Protein 3ORY (pdb70)

B-factor: mean 38.02, std 13.25, range [18.64, 93.4]

CATH classification: 3.40.50.1010 (+1 more: 1.10.150.20)

Foldseek 3Di:
DADQAFAQVVVFDPQQKDFDPALLVCAPFEEEEELVQLLQVQQQPAADPLQHADAFPVRHGCSSVVLLQPLVLVNLLSLYQYEYEYFLDWQVLQQQSVLRLVVLLVVLVVQLVVCVVVVPPVSNSVSVRHRDRRGNVNSVLSVLLCVLFQHHYHYWNHRRLLQSLVCQVVVNGVEYEGQHDLNLLLPRQKYKYCSSPADWDDDDDDPDTDGDTIMMGGNVSSCVVLVHDSLLVNLLSQQPAGSQQNNHFPPDDNVNSSVQCVVQVGDPRRPPVVGHGPDDGPSVVSSVCSHPPRGDPPDDGDGDQRNLVSNCCSPCVVTNHDPVVSVVSVVSSNVSCVVSVD

Organism: Desulfurococcus amylolyticus (NCBI:txid94694)

Solvent-accessible surface area: 16892 Å² total; per-residue (Å²): 75,38,31,12,1,3,48,0,122,92,12,11,31,52,115,3,72,65,84,11,102,78,26,142,100,4,101,44,81,51,0,0,0,8,0,8,3,2,1,13,0,2,3,29,65,47,40,69,150,84,11,53,4,48,90,10,132,113,52,98,44,4,0,3,0,9,1,0,0,72,42,0,8,65,0,0,71,11,4,0,56,0,0,0,0,0,12,29,116,44,1,81,123,22,38,16,14,79,36,56,39,127,38,60,88,105,89,22,61,110,64,92,115,81,4,88,156,87,66,53,134,97,55,10,95,144,55,58,69,102,28,5,130,4,49,55,101,22,1,132,35,0,34,48,0,0,89,7,0,4,3,17,75,8,84,0,57,22,16,2,14,1,0,0,0,44,0,10,98,112,65,58,10,62,0,1,1,6,11,6,1,24,0,0,1,6,10,0,54,49,0,0,14,16,2,9,29,16,32,136,150,161,75,120,150,184,120,63,102,64,91,34,73,2,27,16,0,44,11,107,99,0,17,115,82,15,56,12,82,49,73,25,0,1,10,0,0,0,0,22,0,4,39,107,6,40,88,2,18,98,84,20,31,37,140,98,0,27,119,13,0,107,74,81,64,8,8,89,165,1,54,141,106,71,34,120,39,94,130,158,19,95,13,76,50,12,36,125,55,10,58,153,17,110,32,31,102,133,42,204,30,72,53,115,120,11,68,61,76,12,0,57,118,22,0,24,82,97,14,65,27,36,84,108,167,0,42,50,13,13,112,155,0,38,112,12,12,144,139,46,18,239

Sequence (342 aa):
GVDMGVDLKDIIPGEAKTVIEDLRILHGKIIVIDGYNALYQFLAAIRQPDGTPLMDNNGRITSHLSGLFYRTINIVEAGIKPVYVFDGKPPELKAREIERRKAVKEEAAKKYEEAVQSGDLELARRYAMMSAKLTEEMVRDAKSLLDAMGIPWVQAPAEGEAQAAYIVKKGDAYASASQDYDSLLFGSPKLVRNLTISGRRKLPRKNEYVEVKPELIELDKLLVQLGITLENLIDIGILLGTDYNPDGFEGIGPKKALQLVKAYGGIEKIPKPILKSPIEVDVIAIKKYFLQPQVTDNYRIEWHTPDPDAVKRILVDEHDFSIDRVSTALERYVKAFKENIR

InterPro domains:
  IPR006084 XPG/Rad2 endonuclease [PR00853] (35-49)
  IPR006084 XPG/Rad2 endonuclease [PR00853] (89-108)
  IPR006084 XPG/Rad2 endonuclease [PR00853] (153-170)
  IPR006084 XPG/Rad2 endonuclease [PR00853] (174-194)
  IPR006084 XPG/Rad2 endonuclease [PR00853] (240-255)
  IPR006084 XPG/Rad2 endonuclease [PTHR11081] (28-322)
  IPR006085 XPG, N-terminal [PF00752] (16-114)
  IPR006085 XPG, N-terminal [SM00485] (11-115)
  IPR006086 XPG-I domain [PF00867] (157-250)
  IPR006086 XPG-I domain [SM00484] (154-235)
  IPR008918 Helix-hairpin-helix motif, class 2 [SM00279] (237-271)
  IPR019973 Flap endonuclease, archaea [TIGR03674] (11-359)
  IPR019974 XPG conserved site [PS00841] (87-101)
  IPR023426 Flap endonuclease 1 [MF_00614] (1-361)
  IPR029060 PIN-like domain superfamily [SSF88723] (22-250)
  IPR036279 5'-3' exonuclease, C-terminal domain superfamily [SSF47807] (235-359)

Radius of gyration: 20.38 Å; Cα contacts (8 Å, |Δi|>4): 619; chains: 1; bounding box: 46×57×49 Å

Secondary structure (DSSP, 8-state):
----S---GGG--GGGEEE-SSGGGGTT-EEEEEHHHHHHHHHHH-B-TTSPBPB-TTS-B-HHHHHHHHHHHHHHHTT-EEEEEE-SS-GGG-HHHHHHHHHHHHHHHHHHHHHHHHT-HHHHHHHT---PPP-HHHHHHHHHHHHHHT--EEE-SS-HHHHHHHHHHTTS-SEEE-SSSHHHHTT-SEEEESTTT-EEEE-SSTT-EEEE--EEEEHHHHHHHHT--HHHHHHHHHHH-BTTBTT-STT--HHHHHHHHHHHTSSTTS-GGG---SS---HHHHHHHHHS----S----------HHHHHIIIIIIT---HHHHHHHHHHHHHHHHHHT-

Structure (mmCIF, N/CA/C/O backbone):
data_3ORY
#
_entry.id   3ORY
#
_cell.length_a   103.760
_cell.length_b   103.760
_cell.length_c   84.580
_cell.angle_alpha   90.00
_cell.angle_beta   90.00
_cell.angle_gamma   120.00
#
_symmetry.space_group_name_H-M   'P 3 2 1'
#
loop_
_entity.id
_entity.type
_entity.pdbx_description
1 polymer 'flap endonuclease 1'
2 non-polymer 'PHOSPHATE ION'
3 water water
#
loop_
_atom_site.group_PDB
_atom_site.id
_atom_site.type_symbol
_atom_site.label_atom_id
_atom_site.label_alt_id
_atom_site.label_comp_id
_atom_site.label_asym_id
_atom_site.label_entity_id
_atom_site.label_seq_id
_atom_site.pdbx_PDB_ins_code
_atom_site.Cartn_x
_atom_site.Cartn_y
_atom_site.Cartn_z
_atom_site.occupancy
_atom_site.B_iso_or_equiv
_atom_site.auth_seq_id
_atom_site.auth_comp_id
_atom_site.auth_asym_id
_atom_site.auth_atom_id
_atom_site.pdbx_PDB_model_num
ATOM 1 N N . GLY A 1 8 ? 26.552 45.035 26.497 1.00 39.93 -3 GLY A N 1
ATOM 2 C CA . GLY A 1 8 ? 27.312 44.383 25.388 1.00 38.80 -3 GLY A CA 1
ATOM 3 C C . GLY A 1 8 ? 27.654 45.413 24.325 1.00 38.43 -3 GLY A C 1
ATOM 4 O O . GLY A 1 8 ? 27.635 46.618 24.607 1.00 39.18 -3 GLY A O 1
ATOM 5 N N . VAL A 1 9 ? 27.951 44.955 23.109 1.00 36.94 -2 VAL A N 1
ATOM 6 C CA . VAL A 1 9 ? 28.395 45.848 22.025 1.00 36.10 -2 VAL A CA 1
ATOM 7 C C . VAL A 1 9 ? 27.329 46.049 20.935 1.00 35.28 -2 VAL A C 1
ATOM 8 O O . VAL A 1 9 ? 26.621 45.113 20.572 1.00 34.56 -2 VAL A O 1
ATOM 12 N N . ASP A 1 10 ? 27.211 47.277 20.439 1.00 35.06 -1 ASP A N 1
ATOM 13 C CA . ASP A 1 10 ? 26.236 47.592 19.396 1.00 34.80 -1 ASP A CA 1
ATOM 14 C C . ASP A 1 10 ? 26.852 47.336 18.034 1.00 34.01 -1 ASP A C 1
ATOM 15 O O . ASP A 1 10 ? 27.788 48.040 17.623 1.00 34.26 -1 ASP A O 1
ATOM 20 N N . MET A 1 11 ? 26.326 46.331 17.339 1.00 33.07 1 MET A N 1
ATOM 21 C CA . MET A 1 11 ? 26.844 45.940 16.020 1.00 32.23 1 MET A CA 1
ATOM 22 C C . MET A 1 11 ? 25.827 46.204 14.903 1.00 31.70 1 MET A C 1
ATOM 23 O O . MET A 1 11 ? 25.987 45.708 13.781 1.00 31.20 1 MET A O 1
ATOM 28 N N . GLY A 1 12 ? 24.795 46.991 15.197 1.00 30.77 2 GLY A N 1
ATOM 29 C CA . GLY A 1 12 ? 23.723 47.177 14.235 1.00 30.24 2 GLY A CA 1
ATOM 30 C C . GLY A 1 12 ? 22.990 48.480 14.420 1.00 30.56 2 GLY A C 1
ATOM 31 O O . GLY A 1 12 ? 23.586 49.551 14.369 1.00 30.20 2 GLY A O 1
ATOM 32 N N . VAL A 1 13 ? 21.679 48.376 14.617 1.00 30.30 3 VAL A N 1
ATOM 33 C CA . VAL A 1 13 ? 20.853 49.533 14.888 1.00 30.75 3 VAL A CA 1
ATOM 34 C C . VAL A 1 13 ? 20.508 49.506 16.374 1.00 31.08 3 VAL A C 1
ATOM 35 O O . VAL A 1 13 ? 19.812 48.605 16.837 1.00 30.61 3 VAL A O 1
ATOM 39 N N . ASP A 1 14 ? 21.016 50.483 17.120 1.00 31.59 4 ASP A N 1
ATOM 40 C CA . ASP A 1 14 ? 20.801 50.534 18.563 1.00 32.58 4 ASP A CA 1
ATOM 41 C C . ASP A 1 14 ? 19.730 51.592 18.897 1.00 32.34 4 ASP A C 1
ATOM 42 O O . ASP A 1 14 ? 19.938 52.785 18.684 1.00 32.16 4 ASP A O 1
ATOM 47 N N . LEU A 1 15 ? 18.589 51.129 19.406 1.00 32.26 5 LEU A N 1
ATOM 48 C CA . LEU A 1 15 ? 17.456 52.003 19.745 1.00 32.55 5 LEU A CA 1
ATOM 49 C C . LEU A 1 15 ? 17.231 52.079 21.252 1.00 33.70 5 LEU A C 1
ATOM 50 O O . LEU A 1 15 ? 16.212 52.602 21.710 1.00 33.43 5 LEU A O 1
ATOM 55 N N . LYS A 1 16 ? 18.187 51.556 22.019 1.00 34.64 6 LYS A N 1
ATOM 56 C CA . LYS A 1 16 ? 18.047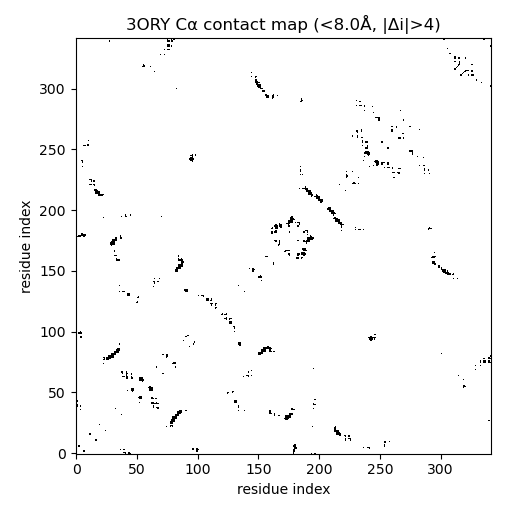 51.433 23.471 1.00 36.41 6 LYS A CA 1
ATOM 57 C C . LYS A 1 16 ? 17.400 52.629 24.162 1.00 37.07 6 LYS A C 1
ATOM 58 O O . LYS A 1 16 ? 16.474 52.459 24.956 1.00 37.49 6 LYS A O 1
ATOM 64 N N . ASP A 1 17 ? 17.874 53.838 23.889 1.00 37.54 7 ASP A N 1
ATOM 65 C CA . ASP A 1 17 ? 17.344 54.957 24.660 1.00 39.02 7 ASP A CA 1
ATOM 66 C C . ASP A 1 17 ? 16.080 55.623 24.105 1.00 38.38 7 ASP A C 1
ATOM 67 O O . ASP A 1 17 ? 15.633 56.630 24.655 1.00 38.38 7 ASP A O 1
ATOM 72 N N . ILE A 1 18 ? 15.498 55.064 23.038 1.00 36.76 8 ILE A N 1
ATOM 73 C CA . ILE A 1 18 ? 14.153 55.488 22.643 1.00 36.43 8 ILE A CA 1
ATOM 74 C C . ILE A 1 18 ? 13.064 54.467 22.972 1.00 36.28 8 ILE A C 1
ATOM 75 O O . ILE A 1 18 ? 11.884 54.759 22.792 1.00 36.14 8 ILE A O 1
ATOM 80 N N . ILE A 1 19 ? 13.441 53.289 23.466 1.00 35.64 9 ILE A N 1
ATOM 81 C CA . ILE A 1 19 ? 12.432 52.298 23.857 1.00 35.76 9 ILE A CA 1
ATOM 82 C C . ILE A 1 19 ? 11.699 52.735 25.141 1.00 36.95 9 ILE A C 1
ATOM 83 O O . ILE A 1 19 ? 12.320 52.835 26.191 1.00 37.15 9 ILE A O 1
ATOM 88 N N . PRO A 1 20 ? 10.376 52.979 25.057 1.00 37.84 10 PRO A N 1
ATOM 89 C CA . PRO A 1 20 ? 9.656 53.358 26.278 1.00 39.13 10 PRO A CA 1
ATOM 90 C C . PRO A 1 20 ? 9.453 52.166 27.217 1.00 40.14 10 PRO A C 1
ATOM 91 O O . PRO A 1 20 ? 9.428 51.011 26.767 1.00 39.09 10 PRO A O 1
ATOM 95 N N . GLY A 1 21 ? 9.322 52.465 28.513 1.00 41.33 11 GLY A N 1
ATOM 96 C CA . GLY A 1 21 ? 9.107 51.461 29.554 1.00 42.41 11 GLY A CA 1
ATOM 97 C C . GLY A 1 21 ? 7.961 50.505 29.288 1.00 42.87 11 GLY A C 1
ATOM 98 O O . GLY A 1 21 ? 8.078 49.305 29.546 1.00 42.79 11 GLY A O 1
ATOM 99 N N . GLU A 1 22 ? 6.858 51.030 28.761 1.00 43.44 12 GLU A N 1
ATOM 100 C CA . GLU A 1 22 ? 5.668 50.218 28.485 1.00 44.58 12 GLU A CA 1
ATOM 101 C C . GLU A 1 22 ? 5.881 49.173 27.382 1.00 43.72 12 GLU A C 1
ATOM 102 O O . GLU A 1 22 ? 5.093 48.233 27.254 1.00 43.86 12 GLU A O 1
ATOM 108 N N . ALA A 1 23 ? 6.941 49.346 26.595 1.00 43.16 13 ALA A N 1
ATOM 109 C CA . ALA A 1 23 ? 7.220 48.469 25.450 1.00 42.73 13 ALA A CA 1
ATOM 110 C C . ALA A 1 23 ? 8.178 47.310 25.768 1.00 42.72 13 ALA A C 1
ATOM 111 O O . ALA A 1 23 ? 8.300 46.361 24.983 1.00 42.12 13 ALA A O 1
ATOM 113 N N . LYS A 1 24 ? 8.856 47.389 26.913 1.00 43.29 14 LYS A N 1
ATOM 114 C CA . LYS A 1 24 ? 9.773 46.331 27.331 1.00 43.79 14 LYS A CA 1
ATOM 115 C C . LYS A 1 24 ? 9.318 45.652 28.619 1.00 44.83 14 LYS A C 1
ATOM 116 O O . LYS A 1 24 ? 8.772 46.298 29.514 1.00 45.26 14 LYS A O 1
ATOM 122 N N . THR A 1 25 ? 9.518 44.340 28.683 1.00 44.88 15 THR A N 1
ATOM 123 C CA . THR A 1 25 ? 9.227 43.567 29.883 1.00 46.03 15 THR A CA 1
ATOM 124 C C . THR A 1 25 ? 10.520 42.935 30.363 1.00 46.55 15 THR A C 1
ATOM 125 O O . THR A 1 25 ? 11.152 42.177 29.621 1.00 45.73 15 THR A O 1
ATOM 129 N N . VAL A 1 26 ? 10.918 43.258 31.589 1.00 47.83 16 VAL A N 1
ATOM 130 C CA . VAL A 1 26 ? 12.080 42.627 32.211 1.00 49.22 16 VAL A CA 1
ATOM 131 C C . VAL A 1 26 ? 11.758 41.150 32.496 1.00 50.25 16 VAL A C 1
ATOM 132 O O . VAL A 1 26 ? 10.714 40.832 33.070 1.00 50.89 16 VAL A O 1
ATOM 136 N N . ILE A 1 27 ? 12.634 40.258 32.043 1.00 50.65 17 ILE A N 1
ATOM 137 C CA . ILE A 1 27 ? 12.504 38.833 32.316 1.00 52.22 17 ILE A CA 1
ATOM 138 C C . ILE A 1 27 ? 13.415 38.563 33.499 1.00 53.70 17 ILE A C 1
ATOM 139 O O . ILE A 1 27 ? 14.628 38.778 33.404 1.00 53.45 17 ILE A O 1
ATOM 144 N N . GLU A 1 28 ? 12.836 38.114 34.615 1.00 55.84 18 GLU A N 1
ATOM 145 C CA . GLU A 1 28 ? 13.590 37.976 35.870 1.00 57.86 18 GLU A CA 1
ATOM 146 C C . GLU A 1 28 ? 14.791 37.039 35.774 1.00 58.37 18 GLU A C 1
ATOM 147 O O . GLU A 1 28 ? 15.871 37.360 36.281 1.00 58.97 18 GLU A O 1
ATOM 153 N N . ASP A 1 29 ? 14.600 35.896 35.116 1.00 58.72 19 ASP A N 1
ATOM 154 C CA . ASP A 1 29 ? 15.713 35.023 34.708 1.00 58.68 19 ASP A CA 1
ATOM 155 C C . ASP A 1 29 ? 15.336 34.185 33.486 1.00 57.59 19 ASP A C 1
ATOM 156 O O . ASP A 1 29 ? 14.170 34.134 33.087 1.00 58.01 19 ASP A O 1
ATOM 161 N N . LEU A 1 30 ? 16.330 33.522 32.909 1.00 56.51 20 LEU A N 1
ATOM 162 C CA . LEU A 1 30 ? 16.144 32.671 31.737 1.00 55.09 20 LEU A CA 1
ATOM 163 C C . LEU A 1 30 ? 14.977 31.675 31.845 1.00 54.81 20 LEU A C 1
ATOM 164 O O . LEU A 1 30 ? 14.281 31.437 30.859 1.00 54.14 20 LEU A O 1
ATOM 169 N N . ARG A 1 31 ? 14.755 31.120 33.040 1.00 54.82 21 ARG A N 1
ATOM 170 C CA . ARG A 1 31 ? 13.780 30.038 33.238 1.00 54.52 21 ARG A CA 1
ATOM 171 C C . ARG A 1 31 ? 12.332 30.434 32.914 1.00 53.52 21 ARG A C 1
ATOM 172 O O . ARG A 1 31 ? 11.530 29.583 32.520 1.00 53.27 21 ARG A O 1
ATOM 180 N N . ILE A 1 32 ? 11.997 31.714 33.057 1.00 52.27 22 ILE A N 1
ATOM 181 C CA . ILE A 1 32 ? 10.661 32.191 32.676 1.00 51.51 22 ILE A CA 1
ATOM 182 C C . ILE A 1 32 ? 10.305 31.816 31.215 1.00 49.73 22 ILE A C 1
ATOM 183 O O . ILE A 1 32 ? 9.144 31.556 30.896 1.00 49.63 22 ILE A O 1
ATOM 188 N N . LEU A 1 33 ? 11.320 31.741 30.354 1.00 47.74 23 LEU A N 1
ATOM 189 C CA . LEU A 1 33 ? 11.126 31.396 28.939 1.00 45.86 23 LEU A CA 1
ATOM 190 C C . LEU A 1 33 ? 11.182 29.889 28.652 1.00 45.38 23 LEU A C 1
ATOM 191 O O . LEU A 1 33 ? 11.259 29.479 27.490 1.00 44.21 23 LEU A O 1
ATOM 196 N N . HIS A 1 34 ? 11.131 29.069 29.703 1.00 45.40 24 HIS A N 1
ATOM 197 C CA . HIS A 1 34 ? 11.227 27.612 29.568 1.00 45.15 24 HIS A CA 1
ATOM 198 C C . HIS A 1 34 ? 10.247 27.102 28.523 1.00 44.24 24 HIS A C 1
ATOM 199 O O . HIS A 1 34 ? 9.094 27.542 28.475 1.00 44.25 24 HIS A O 1
ATOM 206 N N . GLY A 1 35 ? 10.717 26.190 27.677 1.00 42.86 25 GLY A N 1
ATOM 207 C CA . GLY A 1 35 ? 9.892 25.608 26.622 1.00 41.91 25 GLY A CA 1
ATOM 208 C C . GLY A 1 35 ? 9.783 26.422 25.340 1.00 40.34 25 GLY A C 1
ATOM 209 O O . GLY A 1 35 ? 9.287 25.915 24.338 1.00 40.19 25 GLY A O 1
ATOM 210 N N . LYS A 1 36 ? 10.236 27.678 25.358 1.00 39.05 26 LYS A N 1
ATOM 211 C CA . LYS A 1 36 ? 10.148 28.539 24.163 1.00 37.68 26 LYS A CA 1
ATOM 212 C C . LYS A 1 36 ? 11.302 28.307 23.191 1.00 36.06 26 LYS A C 1
ATOM 213 O O . LYS A 1 36 ? 12.429 28.017 23.595 1.00 35.51 26 LYS A O 1
ATOM 219 N N . ILE A 1 37 ? 10.999 28.427 21.904 1.00 34.77 27 ILE A N 1
ATOM 220 C CA . ILE A 1 37 ? 12.019 28.404 20.865 1.00 33.01 27 ILE A CA 1
ATOM 221 C C . ILE A 1 37 ? 12.487 29.832 20.642 1.00 32.04 27 ILE A C 1
ATOM 222 O O . ILE A 1 37 ? 11.679 30.720 20.368 1.00 32.12 27 ILE A O 1
ATOM 227 N N . ILE A 1 38 ? 13.790 30.059 20.780 1.00 31.20 28 ILE A N 1
ATOM 228 C CA . ILE A 1 38 ? 14.356 31.393 20.594 1.00 30.09 28 ILE A CA 1
ATOM 229 C C . ILE A 1 38 ? 15.336 31.346 19.435 1.00 29.32 28 ILE A C 1
ATOM 230 O O . ILE A 1 38 ? 16.251 30.509 19.422 1.00 29.52 28 ILE A O 1
ATOM 235 N N . VAL A 1 39 ? 15.131 32.215 18.447 1.00 27.72 29 VAL A N 1
ATOM 236 C CA . VAL A 1 39 ? 16.045 32.263 17.312 1.00 26.41 29 VAL A CA 1
ATOM 237 C C . VAL A 1 39 ? 17.108 33.345 17.519 1.00 25.80 29 VAL A C 1
ATOM 238 O O . VAL A 1 39 ? 16.811 34.538 17.558 1.00 25.61 29 VAL A O 1
ATOM 242 N N . ILE A 1 40 ? 18.353 32.907 17.655 1.00 25.33 30 ILE A N 1
ATOM 243 C CA . ILE A 1 40 ? 19.444 33.790 18.056 1.00 24.97 30 ILE A CA 1
ATOM 244 C C . ILE A 1 40 ? 20.285 34.191 16.858 1.00 24.52 30 ILE A C 1
ATOM 245 O O . ILE A 1 40 ? 20.848 33.334 16.163 1.00 24.22 30 ILE A O 1
ATOM 250 N N . ASP A 1 41 ? 20.374 35.495 16.607 1.00 24.00 31 ASP A N 1
ATOM 251 C CA . ASP A 1 41 ? 21.200 35.950 15.510 1.00 23.41 31 ASP A CA 1
ATOM 252 C C . ASP A 1 41 ? 22.639 35.549 15.788 1.00 23.34 31 ASP A C 1
ATOM 253 O O . ASP A 1 41 ? 23.187 35.847 16.856 1.00 23.59 31 ASP A O 1
ATOM 258 N N . GLY A 1 42 ? 23.215 34.833 14.828 1.00 23.13 32 GLY A N 1
ATOM 259 C CA . GLY A 1 42 ? 24.529 34.216 14.970 1.00 23.29 32 GLY A CA 1
ATOM 260 C C . GLY A 1 42 ? 25.668 35.218 15.103 1.00 23.06 32 GLY A C 1
ATOM 261 O O . GLY A 1 42 ? 26.409 35.176 16.072 1.00 23.55 32 GLY A O 1
ATOM 262 N N . TYR A 1 43 ? 25.798 36.129 14.142 1.00 22.50 33 TYR A N 1
ATOM 263 C CA . TYR A 1 43 ? 26.908 37.099 14.157 1.00 22.36 33 TYR A CA 1
ATOM 264 C C . TYR A 1 43 ? 26.848 37.974 15.399 1.00 21.96 33 TYR A C 1
ATOM 265 O O . TYR A 1 43 ? 27.877 38.227 16.022 1.00 21.87 33 TYR A O 1
ATOM 274 N N . ASN A 1 44 ? 25.651 38.433 15.769 1.00 22.44 34 ASN A N 1
ATOM 275 C CA . ASN A 1 44 ? 25.540 39.313 16.927 1.00 23.17 34 ASN A CA 1
ATOM 276 C C . ASN A 1 44 ? 25.987 38.601 18.198 1.00 23.27 34 ASN A C 1
ATOM 277 O O . ASN A 1 44 ? 26.715 39.178 19.007 1.00 23.58 34 ASN A O 1
ATOM 282 N N . ALA A 1 45 ? 25.550 37.354 18.370 1.00 23.12 35 ALA A N 1
ATOM 283 C CA . ALA A 1 45 ? 25.974 36.559 19.522 1.00 23.83 35 ALA A CA 1
ATOM 284 C C . ALA A 1 45 ? 27.484 36.379 19.547 1.00 24.00 35 ALA A C 1
ATOM 285 O O . ALA A 1 45 ? 28.101 36.534 20.590 1.00 24.49 35 ALA A O 1
ATOM 287 N N . LEU A 1 46 ? 28.083 36.058 18.403 1.00 23.74 36 LEU A N 1
ATOM 288 C CA . LEU A 1 46 ? 29.530 35.836 18.366 1.00 23.97 36 LEU A CA 1
ATOM 289 C C . LEU A 1 46 ? 30.291 37.110 18.712 1.00 24.43 36 LEU A C 1
ATOM 290 O O . LEU A 1 46 ? 31.306 37.055 19.396 1.00 25.32 36 LEU A O 1
ATOM 295 N N . TYR A 1 47 ? 29.790 38.254 18.247 1.00 24.42 37 TYR A N 1
ATOM 296 C CA . TYR A 1 47 ? 30.349 39.548 18.622 1.00 24.86 37 TYR A CA 1
ATOM 297 C C . TYR A 1 47 ? 30.232 39.829 20.122 1.00 25.66 37 TYR A C 1
ATOM 298 O O . TYR A 1 47 ? 31.172 40.368 20.732 1.00 25.54 37 TYR A O 1
ATOM 307 N N . GLN A 1 48 ? 29.091 39.466 20.715 1.00 25.08 38 GLN A N 1
ATOM 308 C CA . GLN A 1 48 ? 28.919 39.626 22.169 1.00 26.45 38 GLN A CA 1
ATOM 309 C C . GLN A 1 48 ? 29.950 38.810 22.949 1.00 26.68 38 GLN A C 1
ATOM 310 O O . GLN A 1 48 ? 30.570 39.326 23.889 1.00 26.87 38 GLN A O 1
ATOM 316 N N . PHE A 1 49 ? 30.140 37.556 22.536 1.00 26.61 39 PHE A N 1
ATOM 317 C CA . PHE A 1 49 ? 31.116 36.667 23.178 1.00 27.62 39 PHE A CA 1
ATOM 318 C C . PHE A 1 49 ? 32.550 37.178 23.007 1.00 28.15 39 PHE A C 1
ATOM 319 O O . PHE A 1 49 ? 33.368 37.115 23.941 1.00 28.73 39 PHE A O 1
ATOM 327 N N . LEU A 1 50 ? 32.849 37.691 21.817 1.00 27.91 40 LEU A N 1
ATOM 328 C CA . LEU A 1 50 ? 34.162 38.267 21.546 1.00 28.97 40 LEU A CA 1
ATOM 329 C C . LEU A 1 50 ? 34.486 39.423 22.489 1.00 30.13 40 LEU A C 1
ATOM 330 O O . LEU A 1 50 ? 35.623 39.551 22.948 1.00 31.08 40 LEU A O 1
ATOM 335 N N . ALA A 1 51 ? 33.480 40.238 22.798 1.00 30.35 41 ALA A N 1
ATOM 336 C CA . ALA A 1 51 ? 33.658 41.394 23.667 1.00 31.75 41 ALA A CA 1
ATOM 337 C C . ALA A 1 51 ? 33.580 41.051 25.162 1.00 33.25 41 ALA A C 1
ATOM 338 O O . ALA A 1 51 ? 34.283 41.653 25.979 1.00 33.88 41 ALA A O 1
ATOM 340 N N . ALA A 1 52 ? 32.723 40.098 25.523 1.00 33.71 42 ALA A N 1
ATOM 341 C CA . ALA A 1 52 ? 32.414 39.855 26.945 1.00 34.56 42 ALA A CA 1
ATOM 342 C C . ALA A 1 52 ? 33.297 38.792 27.606 1.00 35.46 42 ALA A C 1
ATOM 343 O O . ALA A 1 52 ? 33.504 38.818 28.824 1.00 35.90 42 ALA A O 1
ATOM 345 N N . ILE A 1 53 ? 33.806 37.857 26.813 1.00 35.13 43 ILE A N 1
ATOM 346 C CA . ILE A 1 53 ? 34.595 36.765 27.361 1.00 36.36 43 ILE A CA 1
ATOM 347 C C . ILE A 1 53 ? 36.089 37.040 27.189 1.00 37.25 43 ILE A C 1
ATOM 348 O O . ILE A 1 53 ? 36.620 37.008 26.081 1.00 36.42 43 ILE A O 1
ATOM 353 N N . ARG A 1 54 ? 36.739 37.341 28.312 1.00 38.46 44 ARG A N 1
ATOM 354 C CA . ARG A 1 54 ? 38.112 37.838 28.337 1.00 40.32 44 ARG A CA 1
ATOM 355 C C . ARG A 1 54 ? 38.899 37.238 29.499 1.00 41.82 44 ARG A C 1
ATOM 356 O O . ARG A 1 54 ? 38.320 36.805 30.493 1.00 41.86 44 ARG A O 1
ATOM 364 N N . GLN A 1 55 ? 40.220 37.215 29.356 1.00 43.27 45 GLN A N 1
ATOM 365 C CA . GLN A 1 55 ? 41.131 36.888 30.450 1.00 45.72 45 GLN A CA 1
ATOM 366 C C . GLN A 1 55 ? 40.982 37.986 31.519 1.00 47.33 45 GLN A C 1
ATOM 367 O O . GLN A 1 55 ? 40.398 39.041 31.234 1.00 47.33 45 GLN A O 1
ATOM 373 N N . PRO A 1 56 ? 41.467 37.743 32.758 1.00 49.13 46 PRO A N 1
ATOM 374 C CA . PRO A 1 56 ? 41.265 38.758 33.801 1.00 50.56 46 PRO A CA 1
ATOM 375 C C . PRO A 1 56 ? 41.724 40.180 33.425 1.00 51.33 46 PRO A C 1
ATOM 376 O O . PRO A 1 56 ? 41.056 41.155 33.792 1.00 51.58 46 PRO A O 1
ATOM 380 N N . ASP A 1 57 ? 42.821 40.293 32.675 1.00 51.87 47 ASP A N 1
ATOM 381 C CA . ASP A 1 57 ? 43.363 41.609 32.280 1.00 52.69 47 ASP A CA 1
ATOM 382 C C . ASP A 1 57 ? 42.653 42.297 31.091 1.00 51.71 47 ASP A C 1
ATOM 383 O O . ASP A 1 57 ? 42.922 43.472 30.802 1.00 52.22 47 ASP A O 1
ATOM 388 N N . GLY A 1 58 ? 41.755 41.573 30.417 1.00 50.27 48 GLY A N 1
ATOM 389 C CA . GLY A 1 58 ? 40.962 42.140 29.317 1.00 48.59 48 GLY A CA 1
ATOM 390 C C . GLY A 1 58 ? 41.353 41.628 27.938 1.00 47.41 48 GLY A C 1
ATOM 391 O O . GLY A 1 58 ? 40.709 41.954 26.936 1.00 46.63 48 GLY A O 1
ATOM 392 N N . THR A 1 59 ? 42.412 40.829 27.891 1.00 46.97 49 THR A N 1
ATOM 393 C CA . THR A 1 59 ? 42.854 40.166 26.669 1.00 46.28 49 THR A CA 1
ATOM 394 C C . THR A 1 59 ? 41.864 39.049 26.303 1.00 44.70 49 THR A C 1
ATOM 395 O O . THR A 1 59 ? 41.314 38.406 27.199 1.00 44.31 49 THR A O 1
ATOM 399 N N . PRO A 1 60 ? 41.619 38.830 24.992 1.00 43.48 50 PRO A N 1
ATOM 400 C CA . PRO A 1 60 ? 40.759 37.718 24.564 1.00 42.35 50 PRO A CA 1
ATOM 401 C C . PRO A 1 60 ? 41.322 36.353 24.943 1.00 42.06 50 PRO A C 1
ATOM 402 O O . PRO A 1 60 ? 42.533 36.210 25.124 1.00 42.04 50 PRO A O 1
ATOM 406 N N . LEU A 1 61 ? 40.440 35.365 25.064 1.00 41.40 51 LEU A N 1
ATOM 407 C CA . LEU A 1 61 ? 40.858 33.986 25.239 1.00 41.26 51 LEU A CA 1
ATOM 408 C C . LEU A 1 61 ? 41.556 33.534 23.962 1.00 41.25 51 LEU A C 1
ATOM 409 O O . LEU A 1 61 ? 41.146 33.900 22.852 1.00 40.33 51 LEU A O 1
ATOM 414 N N . MET A 1 62 ? 42.624 32.760 24.122 1.00 41.44 52 MET A N 1
ATOM 415 C CA . MET A 1 62 ? 43.419 32.307 22.995 1.00 41.97 52 MET A CA 1
ATOM 416 C C . MET A 1 62 ? 43.875 30.866 23.190 1.00 42.13 52 MET A C 1
ATOM 417 O O . MET A 1 62 ? 44.062 30.426 24.321 1.00 42.15 52 MET A O 1
ATOM 422 N N . ASP A 1 63 ? 44.017 30.132 22.090 1.00 41.84 53 ASP A N 1
ATOM 423 C CA . ASP A 1 63 ? 44.550 28.780 22.147 1.00 43.10 53 ASP A CA 1
ATOM 424 C C . ASP A 1 63 ? 46.082 28.809 22.050 1.00 44.45 53 ASP A C 1
ATOM 425 O O . ASP A 1 63 ? 46.680 29.889 22.011 1.00 44.95 53 ASP A O 1
ATOM 430 N N . ASN A 1 64 ? 46.707 27.633 22.014 1.00 45.67 54 ASN A N 1
ATOM 431 C CA . ASN A 1 64 ? 48.169 27.526 21.968 1.00 47.07 54 ASN A CA 1
ATOM 432 C C . ASN A 1 64 ? 48.785 27.884 20.616 1.00 47.30 54 ASN A C 1
ATOM 433 O O . ASN A 1 64 ? 50.009 27.989 20.495 1.00 48.08 54 ASN A O 1
ATOM 438 N N . ASN A 1 65 ? 47.937 28.041 19.603 1.00 46.93 55 ASN A N 1
ATOM 439 C CA . ASN A 1 65 ? 48.362 28.495 18.284 1.00 47.01 55 ASN A CA 1
ATOM 440 C C . ASN A 1 65 ? 48.173 30.007 18.137 1.00 46.29 55 ASN A C 1
ATOM 441 O O . ASN A 1 65 ? 48.250 30.545 17.035 1.00 46.43 55 ASN A O 1
ATOM 446 N N . GLY A 1 66 ? 47.921 30.680 19.260 1.00 45.88 56 GLY A N 1
ATOM 447 C CA . GLY A 1 66 ? 47.674 32.121 19.290 1.00 44.47 56 GLY A CA 1
ATOM 448 C C . GLY A 1 66 ? 46.324 32.603 18.763 1.00 42.86 56 GLY A C 1
ATOM 449 O O . GLY A 1 66 ? 46.109 33.807 18.647 1.00 43.01 56 GLY A O 1
ATOM 450 N N . ARG A 1 67 ? 45.413 31.686 18.448 1.00 40.88 57 ARG A N 1
ATOM 451 C CA . ARG A 1 67 ? 44.107 32.065 17.879 1.00 38.98 57 ARG A CA 1
ATOM 452 C C . ARG A 1 67 ? 43.063 32.425 18.950 1.00 37.23 57 ARG A C 1
ATOM 453 O O . ARG A 1 67 ? 42.980 31.770 19.997 1.00 36.71 57 ARG A O 1
ATOM 461 N N . ILE A 1 68 ? 42.270 33.460 18.672 1.00 34.97 58 ILE A N 1
ATOM 462 C CA . ILE A 1 68 ? 41.187 33.885 19.573 1.00 33.43 58 ILE A CA 1
ATOM 463 C C . ILE A 1 68 ? 40.140 32.773 19.713 1.00 31.91 58 ILE A C 1
ATOM 464 O O . ILE A 1 68 ? 39.752 32.158 18.729 1.00 30.38 58 ILE A O 1
ATOM 469 N N . THR A 1 69 ? 39.721 32.488 20.948 1.00 31.30 59 THR A N 1
ATOM 470 C CA . THR A 1 69 ? 38.734 31.428 21.182 1.00 30.70 59 THR A CA 1
ATOM 471 C C . THR A 1 69 ? 37.517 31.920 21.959 1.00 30.05 59 THR A C 1
ATOM 472 O O . THR A 1 69 ? 36.606 31.140 22.234 1.00 29.36 59 THR A O 1
ATOM 476 N N . SER A 1 70 ? 37.495 33.216 22.281 1.00 29.92 60 SER A N 1
ATOM 477 C CA . SER A 1 70 ? 36.410 33.833 23.064 1.00 29.77 60 SER A CA 1
ATOM 478 C C . SER A 1 70 ? 35.009 33.517 22.529 1.00 28.61 60 SER A C 1
ATOM 479 O O . SER A 1 70 ? 34.077 33.286 23.302 1.00 28.52 60 SER A O 1
ATOM 482 N N . HIS A 1 71 ? 34.878 33.497 21.207 1.00 27.72 61 HIS A N 1
ATOM 483 C CA . HIS A 1 71 ? 33.590 33.285 20.545 1.00 27.21 61 HIS A CA 1
ATOM 484 C C . HIS A 1 71 ? 33.087 31.859 20.751 1.00 27.49 61 HIS A C 1
ATOM 485 O O . HIS A 1 71 ? 31.887 31.639 20.929 1.00 27.06 61 HIS A O 1
ATOM 492 N N . LEU A 1 72 ? 34.013 30.903 20.742 1.00 27.23 62 LEU A N 1
ATOM 493 C CA . LEU A 1 72 ? 33.680 29.497 20.963 1.00 28.03 62 LEU A CA 1
ATOM 494 C C . LEU A 1 72 ? 33.363 29.211 22.422 1.00 28.62 62 LEU A C 1
ATOM 495 O O . LEU A 1 72 ? 32.493 28.398 22.712 1.00 29.16 62 LEU A O 1
ATOM 500 N N . SER A 1 73 ? 34.081 29.870 23.329 1.00 28.91 63 SER A N 1
ATOM 501 C CA . SER A 1 73 ? 33.842 29.724 24.756 1.00 29.57 63 SER A CA 1
ATOM 502 C C . SER A 1 73 ? 32.451 30.232 25.129 1.00 29.32 63 SER A C 1
ATOM 503 O O . SER A 1 73 ? 31.673 29.532 25.785 1.00 29.48 63 SER A O 1
ATOM 506 N N . GLY A 1 74 ? 32.142 31.449 24.696 1.00 28.70 64 GLY A N 1
ATOM 507 C CA . GLY A 1 74 ? 30.795 31.997 24.842 1.00 28.41 64 GLY A CA 1
ATOM 508 C C . GLY A 1 74 ? 29.722 31.120 24.238 1.00 27.98 64 GLY A C 1
ATOM 509 O O . GLY A 1 74 ? 28.723 30.800 24.898 1.00 28.44 64 GLY A O 1
ATOM 510 N N . LEU A 1 75 ? 29.923 30.709 22.989 1.00 26.87 65 LEU A N 1
ATOM 511 C CA . LEU A 1 75 ? 28.923 29.911 22.319 1.00 26.88 65 LEU A CA 1
ATOM 512 C C . LEU A 1 75 ? 28.659 28.594 23.067 1.00 27.55 65 LEU A C 1
ATOM 513 O O . LEU A 1 75 ? 27.516 28.179 23.211 1.00 27.64 65 LEU A O 1
ATOM 518 N N . PHE A 1 76 ? 29.722 27.949 23.526 1.00 27.61 66 PHE A N 1
ATOM 519 C CA . PHE A 1 76 ? 29.594 26.712 24.285 1.00 28.67 66 PHE A CA 1
ATOM 520 C C . PHE A 1 76 ? 28.854 26.918 25.609 1.00 29.02 66 PHE A C 1
ATOM 521 O O . PHE A 1 76 ? 27.772 26.367 25.818 1.00 28.81 66 PHE A O 1
ATOM 529 N N . TYR A 1 77 ? 29.427 27.730 26.484 1.00 29.56 67 TYR A N 1
ATOM 530 C CA . TYR A 1 77 ? 28.909 27.867 27.843 1.00 31.42 67 TYR A CA 1
ATOM 531 C C . TYR A 1 77 ? 27.554 28.564 27.922 1.00 31.46 67 TYR A C 1
ATOM 532 O O . TYR A 1 77 ? 26.706 28.164 28.715 1.00 31.96 67 TYR A O 1
ATOM 541 N N . ARG A 1 78 ? 27.350 29.592 27.096 1.00 30.71 68 ARG A N 1
ATOM 542 C CA . ARG A 1 78 ? 26.077 30.309 27.091 1.00 30.58 68 ARG A CA 1
ATOM 543 C C . ARG A 1 78 ? 24.951 29.448 26.529 1.00 30.02 68 ARG A C 1
ATOM 544 O O . ARG A 1 78 ? 23.837 29.468 27.057 1.00 29.70 68 ARG A O 1
ATOM 552 N N . THR A 1 79 ? 25.240 28.687 25.471 1.00 29.05 69 THR A N 1
ATOM 553 C CA . THR A 1 79 ? 24.224 27.808 24.881 1.00 28.78 69 THR A CA 1
ATOM 554 C C . THR A 1 79 ? 23.797 26.727 25.873 1.00 29.75 69 THR A C 1
ATOM 555 O O . THR A 1 79 ? 22.611 26.410 25.968 1.00 29.37 69 THR A O 1
ATOM 559 N N . ILE A 1 80 ? 24.771 26.174 26.594 1.00 30.36 70 ILE A N 1
ATOM 560 C CA . ILE A 1 80 ? 24.499 25.218 27.676 1.00 32.36 70 ILE A CA 1
ATOM 561 C C . ILE A 1 80 ? 23.550 25.828 28.703 1.00 33.52 70 ILE A C 1
ATOM 562 O O . ILE A 1 80 ? 22.548 25.210 29.058 1.00 34.09 70 ILE A O 1
ATOM 567 N N . ASN A 1 81 ? 23.855 27.048 29.152 1.00 34.81 71 ASN A N 1
ATOM 568 C CA . ASN A 1 81 ? 23.014 27.751 30.141 1.00 36.22 71 ASN A CA 1
ATOM 569 C C . ASN A 1 81 ? 21.594 27.961 29.662 1.00 35.53 71 ASN A C 1
ATOM 570 O O . ASN A 1 81 ? 20.642 27.811 30.428 1.00 35.51 71 ASN A O 1
ATOM 575 N N . ILE A 1 82 ? 21.472 28.321 28.388 1.00 34.17 72 ILE A N 1
ATOM 576 C CA . ILE A 1 82 ? 20.182 28.581 27.756 1.00 33.96 72 ILE A CA 1
ATOM 577 C C . ILE A 1 82 ? 19.344 27.299 27.747 1.00 34.35 72 ILE A C 1
ATOM 578 O O . ILE A 1 82 ? 18.185 27.303 28.151 1.00 34.75 72 ILE A O 1
ATOM 583 N N . VAL A 1 83 ? 19.959 26.203 27.319 1.00 34.43 73 VAL A N 1
ATOM 584 C CA . VAL A 1 83 ? 19.331 24.877 27.366 1.00 35.50 73 VAL A CA 1
ATOM 585 C C . VAL A 1 83 ? 18.964 24.443 28.799 1.00 36.65 73 VAL A C 1
ATOM 586 O O . VAL A 1 83 ? 17.870 23.914 29.018 1.00 37.00 73 VAL A O 1
ATOM 590 N N . GLU A 1 84 ? 19.860 24.687 29.760 1.00 37.42 74 GLU A N 1
ATOM 591 C CA . GLU A 1 84 ? 19.607 24.365 31.186 1.00 38.95 74 GLU A CA 1
ATOM 592 C C . GLU A 1 84 ? 18.428 25.144 31.762 1.00 39.55 74 GLU A C 1
ATOM 593 O O . GLU A 1 84 ? 17.769 24.694 32.708 1.00 40.53 74 GLU A O 1
ATOM 599 N N . ALA A 1 85 ? 18.169 26.317 31.192 1.00 38.63 75 ALA A N 1
ATOM 600 C CA . ALA A 1 85 ? 17.003 27.109 31.548 1.00 38.69 75 ALA A CA 1
ATOM 601 C C . ALA A 1 85 ? 15.715 26.616 30.879 1.00 38.48 75 ALA A C 1
ATOM 602 O O . ALA A 1 85 ? 14.633 27.137 31.160 1.00 38.70 75 ALA A O 1
ATOM 604 N N . GLY A 1 86 ? 15.829 25.626 29.991 1.00 37.89 76 GLY A N 1
ATOM 605 C CA . GLY A 1 86 ? 14.658 25.062 29.305 1.00 37.75 76 GLY A CA 1
ATOM 606 C C . GLY A 1 86 ? 14.318 25.729 27.979 1.00 36.75 76 GLY A C 1
ATOM 607 O O . GLY A 1 86 ? 13.322 25.384 27.336 1.00 36.68 76 GLY A O 1
ATOM 608 N N . ILE A 1 87 ? 15.148 26.684 27.567 1.00 35.74 77 ILE A N 1
ATOM 609 C CA . ILE A 1 87 ? 14.974 27.360 26.277 1.00 34.62 77 ILE A CA 1
ATOM 610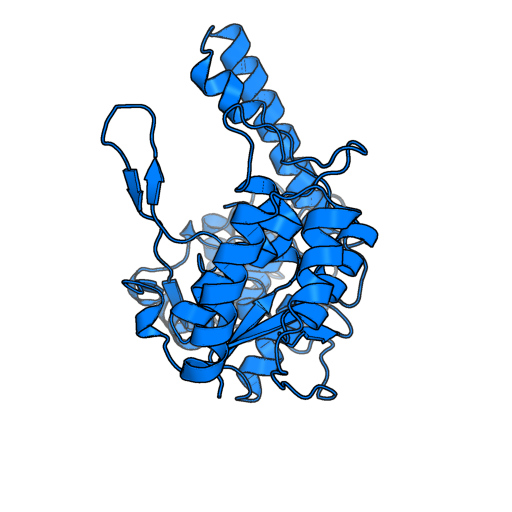 C C . ILE A 1 87 ? 15.449 26.443 25.144 1.00 33.81 77 ILE A C 1
ATOM 611 O O . ILE A 1 87 ? 16.441 25.733 25.285 1.00 33.89 77 ILE A O 1
ATOM 616 N N . LYS A 1 88 ? 14.717 26.448 24.037 1.00 33.46 78 LYS A N 1
ATOM 617 C CA . LYS A 1 88 ? 15.108 25.686 22.856 1.00 33.39 78 LYS A CA 1
ATOM 618 C C . LYS A 1 88 ? 15.750 26.636 21.847 1.00 32.01 78 LYS A C 1
ATOM 619 O O . LYS A 1 88 ? 15.048 27.304 21.087 1.00 31.82 78 LYS A O 1
ATOM 625 N N . PRO A 1 89 ? 17.094 26.714 21.849 1.00 31.51 79 PRO A N 1
ATOM 626 C CA . PRO A 1 89 ? 17.725 27.706 20.987 1.00 30.42 79 PRO A CA 1
ATOM 627 C C . PRO A 1 89 ? 17.981 27.214 19.568 1.00 29.79 79 PRO A C 1
ATOM 628 O O . PRO A 1 89 ? 18.254 26.028 19.341 1.00 29.73 79 PRO A O 1
ATOM 632 N N . VAL A 1 90 ? 17.883 28.142 18.621 1.00 29.00 80 VAL A N 1
ATOM 633 C CA . VAL A 1 90 ? 18.299 27.913 17.249 1.00 28.20 80 VAL A CA 1
ATOM 634 C C . VAL A 1 90 ? 19.022 29.183 16.796 1.00 27.33 80 VAL A C 1
ATOM 635 O O . VAL A 1 90 ? 18.555 30.298 17.047 1.00 27.49 80 VAL A O 1
ATOM 639 N N . TYR A 1 91 ? 20.176 29.013 16.171 1.00 25.96 81 TYR A N 1
ATOM 640 C CA . TYR A 1 91 ? 20.943 30.151 15.687 1.00 25.45 81 TYR A CA 1
ATOM 641 C C . TYR A 1 91 ? 20.627 30.390 14.221 1.00 25.02 81 TYR A C 1
ATOM 642 O O . TYR A 1 91 ? 20.196 29.478 13.521 1.00 25.77 81 TYR A O 1
ATOM 651 N N . VAL A 1 92 ? 20.805 31.626 13.767 1.00 24.40 82 VAL A N 1
ATOM 652 C CA . VAL A 1 92 ? 20.643 31.938 12.358 1.00 23.46 82 VAL A CA 1
ATOM 653 C C . VAL A 1 92 ? 21.872 32.698 11.876 1.00 23.37 82 VAL A C 1
ATOM 654 O O . VAL A 1 92 ? 22.289 33.679 12.498 1.00 23.67 82 VAL A O 1
ATOM 658 N N . PHE A 1 93 ? 22.456 32.234 10.773 1.00 22.66 83 PHE A N 1
ATOM 659 C CA . PHE A 1 93 ? 23.664 32.845 10.248 1.00 22.21 83 PHE A CA 1
ATOM 660 C C . PHE A 1 93 ? 23.417 33.537 8.924 1.00 22.12 83 PHE A C 1
ATOM 661 O O . PHE A 1 93 ? 22.663 33.040 8.076 1.00 22.49 83 PHE A O 1
ATOM 669 N N . ASP A 1 94 ? 24.086 34.678 8.767 1.00 22.21 84 ASP A N 1
ATOM 670 C CA . ASP A 1 94 ? 23.931 35.597 7.646 1.00 22.01 84 ASP A CA 1
ATOM 671 C C . ASP A 1 94 ? 24.340 34.915 6.355 1.00 22.18 84 ASP A C 1
ATOM 672 O O . ASP A 1 94 ? 25.181 34.012 6.362 1.00 22.19 84 ASP A O 1
ATOM 677 N N . GLY A 1 95 ? 23.745 35.353 5.251 1.00 22.57 85 GLY A N 1
ATOM 678 C CA . GLY A 1 95 ? 24.105 34.865 3.925 1.00 23.13 85 GLY A CA 1
ATOM 679 C C . GLY A 1 95 ? 25.454 35.378 3.448 1.00 23.43 85 GLY A C 1
ATOM 680 O O . GLY A 1 95 ? 26.034 34.824 2.519 1.00 24.31 85 GLY A O 1
ATOM 681 N N . LYS A 1 96 ? 25.957 36.424 4.089 1.00 23.75 86 LYS A N 1
ATOM 682 C CA . LYS A 1 96 ? 27.258 36.997 3.726 1.00 24.36 86 LYS A CA 1
ATOM 683 C C . LYS A 1 96 ? 28.293 36.750 4.815 1.00 24.03 86 LYS A C 1
ATOM 684 O O . LYS A 1 96 ? 27.948 36.704 5.997 1.00 23.59 86 LYS A O 1
ATOM 690 N N . PRO A 1 97 ? 29.580 36.598 4.425 1.00 23.82 87 PRO A N 1
ATOM 691 C CA . PRO A 1 97 ? 30.614 36.479 5.458 1.00 23.59 87 PRO A CA 1
ATOM 692 C C . PRO A 1 97 ? 30.723 37.766 6.282 1.00 23.14 87 PRO A C 1
ATOM 693 O O . PRO A 1 97 ? 30.390 38.848 5.781 1.00 22.94 87 PRO A O 1
ATOM 697 N N . PRO A 1 98 ? 31.174 37.660 7.545 1.00 23.06 88 PRO A N 1
ATOM 698 C CA . PRO A 1 98 ? 31.184 38.823 8.427 1.00 23.10 88 PRO A CA 1
ATOM 699 C C . PRO A 1 98 ? 32.122 39.920 7.925 1.00 23.81 88 PRO A C 1
ATOM 700 O O . PRO A 1 98 ? 31.888 41.107 8.215 1.00 23.88 88 PRO A O 1
ATOM 704 N N . GLU A 1 99 ? 33.143 39.541 7.148 1.00 23.94 89 GLU A N 1
ATOM 705 C CA . GLU A 1 99 ? 34.042 40.528 6.522 1.00 24.88 89 GLU A CA 1
ATOM 706 C C . GLU A 1 99 ? 33.327 41.445 5.542 1.00 25.50 89 GLU A C 1
ATOM 707 O O . GLU A 1 99 ? 33.866 42.484 5.167 1.00 26.32 89 GLU A O 1
ATOM 713 N N . LEU A 1 100 ? 32.119 41.071 5.122 1.00 25.03 90 LEU A N 1
ATOM 714 C CA . LEU A 1 100 ? 31.413 41.842 4.109 1.00 25.31 90 LEU A CA 1
ATOM 715 C C . LEU A 1 100 ? 30.106 42.421 4.642 1.00 25.44 90 LEU A C 1
ATOM 716 O O . LEU A 1 100 ? 29.225 42.775 3.868 1.00 26.43 90 LEU A O 1
ATOM 721 N N . LYS A 1 101 ? 29.996 42.517 5.967 1.00 24.61 91 LYS A N 1
ATOM 722 C CA . LYS A 1 101 ? 28.838 43.113 6.622 1.00 24.24 91 LYS A CA 1
ATOM 723 C C . LYS A 1 101 ? 29.155 44.575 6.907 1.00 24.88 91 LYS A C 1
ATOM 724 O O . LYS A 1 101 ? 29.862 44.887 7.876 1.00 25.07 91 LYS A O 1
ATOM 730 N N . ALA A 1 102 ? 28.635 45.470 6.074 1.00 24.50 92 ALA A N 1
ATOM 731 C CA . ALA A 1 102 ? 29.084 46.863 6.092 1.00 25.41 92 ALA A CA 1
ATOM 732 C C . ALA A 1 102 ? 28.771 47.601 7.401 1.00 25.45 92 ALA A C 1
ATOM 733 O O . ALA A 1 102 ? 29.609 48.342 7.906 1.00 24.86 92 ALA A O 1
ATOM 735 N N . ARG A 1 103 ? 27.581 47.391 7.956 1.00 25.08 93 ARG A N 1
ATOM 736 C CA . ARG A 1 103 ? 27.244 48.059 9.204 1.00 25.60 93 ARG A CA 1
ATOM 737 C C . ARG A 1 103 ? 28.089 47.529 10.378 1.00 25.67 93 ARG A C 1
ATOM 738 O O . ARG A 1 103 ? 28.601 48.319 11.174 1.00 25.93 93 ARG A O 1
ATOM 746 N N . GLU A 1 104 ? 28.258 46.210 10.474 1.00 25.36 94 GLU A N 1
ATOM 747 C CA . GLU A 1 104 ? 29.077 45.645 11.554 1.00 26.15 94 GLU A CA 1
ATOM 748 C C . GLU A 1 104 ? 30.488 46.205 11.502 1.00 26.31 94 GLU A C 1
ATOM 749 O O . GLU A 1 104 ? 31.091 46.475 12.537 1.00 26.56 94 GLU A O 1
ATOM 755 N N . ILE A 1 105 ? 31.020 46.367 10.294 1.00 27.03 95 ILE A N 1
ATOM 756 C CA . ILE A 1 105 ? 32.397 46.859 10.145 1.00 28.20 95 ILE A CA 1
ATOM 757 C C . ILE A 1 105 ? 32.486 48.330 10.544 1.00 28.23 95 ILE A C 1
ATOM 758 O O . ILE A 1 105 ? 33.444 48.746 11.204 1.00 28.37 95 ILE A O 1
ATOM 763 N N . GLU A 1 106 ? 31.487 49.114 10.138 1.00 27.96 96 GLU A N 1
ATOM 764 C CA . GLU A 1 106 ? 31.416 50.521 10.519 1.00 28.98 96 GLU A CA 1
ATOM 765 C C . GLU A 1 106 ? 31.257 50.685 12.041 1.00 29.25 96 GLU A C 1
ATOM 766 O O . GLU A 1 106 ? 31.862 51.591 12.642 1.00 29.20 96 GLU A O 1
ATOM 772 N N . ARG A 1 107 ? 30.433 49.824 12.650 1.00 28.59 97 ARG A N 1
ATOM 773 C CA . ARG A 1 107 ? 30.235 49.840 14.101 1.00 29.60 97 ARG A CA 1
ATOM 774 C C . ARG A 1 107 ? 31.540 49.530 14.822 1.00 30.85 97 ARG A C 1
ATOM 775 O O . ARG A 1 107 ? 31.924 50.242 15.746 1.00 31.12 97 ARG A O 1
ATOM 783 N N . ARG A 1 108 ? 32.222 48.473 14.391 1.00 31.44 98 ARG A N 1
ATOM 784 C CA . ARG A 1 108 ? 33.527 48.122 14.969 1.00 33.31 98 ARG A CA 1
ATOM 785 C C . ARG A 1 108 ? 34.529 49.287 14.893 1.00 34.02 98 ARG A C 1
ATOM 786 O O . ARG A 1 108 ? 35.163 49.635 15.894 1.00 34.39 98 ARG A O 1
ATOM 794 N N . LYS A 1 109 ? 34.659 49.886 13.709 1.00 34.56 99 LYS A N 1
ATOM 795 C CA . LYS A 1 109 ? 35.542 51.038 13.519 1.00 35.95 99 LYS A CA 1
ATOM 796 C C . LYS A 1 109 ? 35.191 52.192 14.474 1.00 36.11 99 LYS A C 1
ATOM 797 O O . LYS A 1 109 ? 36.087 52.769 15.093 1.00 36.00 99 LYS A O 1
ATOM 803 N N . ALA A 1 110 ? 33.900 52.496 14.616 1.00 35.71 100 ALA A N 1
ATOM 804 C CA . ALA A 1 110 ? 33.455 53.564 15.528 1.00 36.58 100 ALA A CA 1
ATOM 805 C C . ALA A 1 110 ? 33.798 53.285 16.995 1.00 37.26 100 ALA A C 1
ATOM 806 O O . ALA A 1 110 ? 34.257 54.184 17.706 1.00 37.90 100 ALA A O 1
ATOM 808 N N . VAL A 1 111 ? 33.570 52.049 17.442 1.00 37.19 101 VAL A N 1
ATOM 809 C CA . VAL A 1 111 ? 33.912 51.641 18.813 1.00 38.56 101 VAL A CA 1
ATOM 810 C C . VAL A 1 111 ? 35.417 51.805 19.073 1.00 39.10 101 VAL A C 1
ATOM 811 O O . VAL A 1 111 ? 35.815 52.395 20.083 1.00 39.42 101 VAL A O 1
ATOM 815 N N . LYS A 1 112 ? 36.234 51.315 18.140 1.00 39.25 102 LYS A N 1
ATOM 816 C CA . LYS A 1 112 ? 37.703 51.413 18.228 1.00 40.73 102 LYS A CA 1
ATOM 817 C C . LYS A 1 112 ? 38.219 52.846 18.311 1.00 41.70 102 LYS A C 1
ATOM 818 O O . LYS A 1 112 ? 39.120 53.135 19.106 1.00 42.48 102 LYS A O 1
ATOM 824 N N . GLU A 1 113 ? 37.666 53.727 17.478 1.00 42.13 103 GLU A N 1
ATOM 825 C CA . GLU A 1 113 ? 38.024 55.148 17.489 1.00 44.33 103 GLU A CA 1
ATOM 826 C C . GLU A 1 113 ? 37.667 55.811 18.822 1.00 44.60 103 GLU A C 1
ATOM 827 O O . GLU A 1 113 ? 38.459 56.589 19.358 1.00 45.40 103 GLU A O 1
ATOM 833 N N . GLU A 1 114 ? 36.482 55.490 19.345 1.00 44.04 104 GLU A N 1
ATOM 834 C CA . GLU A 1 114 ? 36.041 55.985 20.656 1.00 44.76 104 GLU A CA 1
ATOM 835 C C . GLU A 1 114 ? 36.915 55.463 21.807 1.00 44.43 104 GLU A C 1
ATOM 836 O O . GLU A 1 114 ? 37.364 56.242 22.649 1.00 45.07 104 GLU A O 1
ATOM 842 N N . ALA A 1 115 ? 37.153 54.154 21.829 1.00 43.32 105 ALA A N 1
ATOM 843 C CA . ALA A 1 115 ? 38.044 53.534 22.811 1.00 43.49 105 ALA A CA 1
ATOM 844 C C . ALA A 1 115 ? 39.474 54.118 22.792 1.00 44.13 105 ALA A C 1
ATOM 845 O O . ALA A 1 115 ? 40.077 54.306 23.853 1.00 44.27 105 ALA A O 1
ATOM 847 N N . ALA A 1 116 ? 39.999 54.401 21.595 1.00 43.77 106 ALA A N 1
ATOM 848 C CA . ALA A 1 116 ? 41.350 54.966 21.442 1.00 44.65 106 ALA A CA 1
ATOM 849 C C . ALA A 1 116 ? 41.460 56.353 22.066 1.00 45.52 106 ALA A C 1
ATOM 850 O O . ALA A 1 116 ? 42.450 56.664 22.721 1.00 46.15 106 ALA A O 1
ATOM 852 N N . LYS A 1 117 ? 40.435 57.175 21.848 1.00 45.79 107 LYS A N 1
ATOM 853 C CA . LYS A 1 117 ? 40.358 58.518 22.423 1.00 47.19 107 LYS A CA 1
ATOM 854 C C . LYS A 1 117 ? 40.307 58.441 23.955 1.00 47.42 107 LYS A C 1
ATOM 855 O O . LYS A 1 117 ? 41.059 59.136 24.643 1.00 48.25 107 LYS A O 1
ATOM 861 N N . LYS A 1 118 ? 39.443 57.565 24.472 1.00 46.50 108 LYS A N 1
ATOM 862 C CA . LYS A 1 118 ? 39.300 57.356 25.915 1.00 46.55 108 LYS A CA 1
ATOM 863 C C . LYS A 1 118 ? 40.551 56.758 26.578 1.00 46.68 108 LYS A C 1
ATOM 864 O O . LYS A 1 118 ? 40.892 57.125 27.708 1.00 47.23 108 LYS A O 1
ATOM 870 N N . TYR A 1 119 ? 41.233 55.844 25.884 1.00 45.51 109 TYR A N 1
ATOM 871 C CA . TYR A 1 119 ? 42.483 55.272 26.396 1.00 45.66 109 TYR A CA 1
ATOM 872 C C . TYR A 1 119 ? 43.547 56.346 26.558 1.00 47.56 109 TYR A C 1
ATOM 873 O O . TYR A 1 119 ? 44.271 56.365 27.557 1.00 48.06 109 TYR A O 1
ATOM 882 N N . GLU A 1 120 ? 43.633 57.225 25.561 1.00 48.58 110 GLU A N 1
ATOM 883 C CA . GLU A 1 120 ? 44.594 58.314 25.555 1.00 51.04 110 GLU A CA 1
ATOM 884 C C . GLU A 1 120 ? 44.342 59.272 26.724 1.00 52.42 110 GLU A C 1
ATOM 885 O O . GLU A 1 120 ? 45.283 59.679 27.418 1.00 53.20 110 GLU A O 1
ATOM 891 N N . GLU A 1 121 ? 43.070 59.607 26.944 1.00 52.44 111 GLU A N 1
ATOM 892 C CA . GLU A 1 121 ? 42.679 60.481 28.053 1.00 54.12 111 GLU A CA 1
ATOM 893 C C . GLU A 1 121 ? 43.026 59.869 29.406 1.00 54.50 111 GLU A C 1
ATOM 894 O O . GLU A 1 121 ? 43.521 60.563 30.292 1.00 55.75 111 GLU A O 1
ATOM 900 N N . ALA A 1 122 ? 42.783 58.568 29.543 1.00 53.83 112 ALA A N 1
ATOM 901 C CA . ALA A 1 122 ? 43.087 57.827 30.764 1.00 54.56 112 ALA A CA 1
ATOM 902 C C . ALA A 1 122 ? 44.590 57.759 31.059 1.00 56.08 112 ALA A C 1
ATOM 903 O O . ALA A 1 122 ? 45.007 57.897 32.217 1.00 57.10 112 ALA A O 1
ATOM 905 N N . VAL A 1 123 ? 45.399 57.559 30.018 1.00 56.22 113 VAL A N 1
ATOM 906 C CA . VAL A 1 123 ? 46.855 57.542 30.167 1.00 57.75 113 VAL A CA 1
ATOM 907 C C . VAL A 1 123 ? 47.358 58.918 30.597 1.00 60.01 113 VAL A C 1
ATOM 908 O O . VAL A 1 123 ? 48.210 59.031 31.481 1.00 60.88 113 VAL A O 1
ATOM 912 N N . GLN A 1 124 ? 46.807 59.954 29.976 1.00 61.08 114 GLN A N 1
ATOM 913 C CA . GLN A 1 124 ? 47.193 61.325 30.264 1.00 63.86 114 GLN A CA 1
ATOM 914 C C . GLN A 1 124 ? 46.763 61.755 31.669 1.00 65.20 114 GLN A C 1
ATOM 915 O O . GLN A 1 124 ? 47.465 62.529 32.317 1.00 66.71 114 GLN A O 1
ATOM 921 N N . SER A 1 125 ? 45.621 61.246 32.137 1.00 65.19 115 SER A N 1
ATOM 922 C CA . SER A 1 125 ? 45.128 61.572 33.483 1.00 66.65 115 SER A CA 1
ATOM 923 C C . SER A 1 125 ? 45.751 60.691 34.573 1.00 67.37 115 SER A C 1
ATOM 924 O O . SER A 1 125 ? 45.681 61.017 35.758 1.00 68.60 115 SER A O 1
ATOM 927 N N . GLY A 1 126 ? 46.360 59.581 34.164 1.00 66.86 116 GLY A N 1
ATOM 928 C CA . GLY A 1 126 ? 47.023 58.665 35.089 1.00 67.55 116 GLY A CA 1
ATOM 929 C C . GLY A 1 126 ? 46.093 57.668 35.755 1.00 67.11 116 GLY A C 1
ATOM 930 O O . GLY A 1 126 ? 46.355 57.223 36.871 1.00 67.91 116 GLY A O 1
ATOM 931 N N . ASP A 1 127 ? 45.017 57.304 35.060 1.00 65.99 117 ASP A N 1
ATOM 932 C CA . ASP A 1 127 ? 44.004 56.394 35.591 1.00 65.53 117 ASP A CA 1
ATOM 933 C C . ASP A 1 127 ? 44.163 54.987 35.013 1.00 64.52 117 ASP A C 1
ATOM 934 O O . ASP A 1 127 ? 43.648 54.681 33.935 1.00 63.19 117 ASP A O 1
ATOM 939 N N . LEU A 1 128 ? 44.866 54.133 35.750 1.00 65.12 118 LEU A N 1
ATOM 940 C CA . LEU A 1 128 ? 45.191 52.780 35.299 1.00 64.40 118 LEU A CA 1
ATOM 941 C C . LEU A 1 128 ? 43.962 51.879 35.137 1.00 63.43 118 LEU A C 1
ATOM 942 O O . LEU A 1 128 ? 43.940 50.996 34.273 1.00 62.28 118 LEU A O 1
ATOM 947 N N . GLU A 1 129 ? 42.941 52.109 35.957 1.00 63.70 119 GLU A N 1
ATOM 948 C CA . GLU A 1 129 ? 41.707 51.325 35.880 1.00 63.01 119 GLU A CA 1
ATOM 949 C C . GLU A 1 129 ? 40.934 51.596 34.580 1.00 61.36 119 GLU A C 1
ATOM 950 O O . GLU A 1 129 ? 40.460 50.660 33.922 1.00 60.29 119 GLU A O 1
ATOM 956 N N . LEU A 1 130 ? 40.811 52.872 34.217 1.00 61.05 120 LEU A N 1
ATOM 957 C CA . LEU A 1 130 ? 40.138 53.247 32.974 1.00 59.64 120 LEU A CA 1
ATOM 958 C C . LEU A 1 130 ? 40.963 52.832 31.761 1.00 58.54 120 LEU A C 1
ATOM 959 O O . LEU A 1 130 ? 40.413 52.368 30.766 1.00 57.28 120 LEU A O 1
ATOM 964 N N . ALA A 1 131 ? 42.280 52.995 31.864 1.00 58.70 121 ALA A N 1
ATOM 965 C CA . ALA A 1 131 ? 43.208 52.578 30.819 1.00 57.86 121 ALA A CA 1
ATOM 966 C C . ALA A 1 131 ? 42.972 51.126 30.417 1.00 56.73 121 ALA A C 1
ATOM 967 O O . ALA A 1 131 ? 42.815 50.829 29.236 1.00 55.36 121 ALA A O 1
ATOM 969 N N . ARG A 1 132 ? 42.923 50.237 31.407 1.00 56.88 122 ARG A N 1
ATOM 970 C CA . ARG A 1 132 ? 42.698 48.811 31.176 1.00 56.32 122 ARG A CA 1
ATOM 971 C C . ARG A 1 132 ? 41.358 48.535 30.482 1.00 55.09 122 ARG A C 1
ATOM 972 O O . ARG A 1 132 ? 41.266 47.655 29.626 1.00 54.30 122 ARG A O 1
ATOM 980 N N . ARG A 1 133 ? 40.336 49.308 30.839 1.00 55.01 123 ARG A N 1
ATOM 981 C CA . ARG A 1 133 ? 39.003 49.170 30.256 1.00 54.15 123 ARG A CA 1
ATOM 982 C C . ARG A 1 133 ? 38.976 49.616 28.794 1.00 53.05 123 ARG A C 1
ATOM 983 O O . ARG A 1 133 ? 38.454 48.908 27.927 1.00 52.01 123 ARG A O 1
ATOM 991 N N . TYR A 1 134 ? 39.542 50.788 28.522 1.00 52.85 124 TYR A N 1
ATOM 992 C CA . TYR A 1 134 ? 39.512 51.346 27.173 1.00 51.97 124 TYR A CA 1
ATOM 993 C C . TYR A 1 134 ? 40.548 50.719 26.234 1.00 50.92 124 TYR A C 1
ATOM 994 O O . TYR A 1 134 ? 40.473 50.891 25.020 1.00 50.16 124 TYR A O 1
ATOM 1003 N N . ALA A 1 135 ? 41.495 49.984 26.808 1.00 50.41 125 ALA A N 1
ATOM 1004 C CA . ALA A 1 135 ? 42.539 49.312 26.044 1.00 49.94 125 ALA A CA 1
ATOM 1005 C C . ALA A 1 135 ? 42.060 48.026 25.378 1.00 48.71 125 ALA A C 1
ATOM 1006 O O . ALA A 1 135 ? 42.708 47.535 24.450 1.00 48.07 125 ALA A O 1
ATOM 1008 N N . MET A 1 136 ? 40.945 47.476 25.861 1.00 48.17 126 MET A N 1
ATOM 1009 C CA . MET A 1 136 ? 40.445 46.189 25.373 1.00 47.88 126 MET A CA 1
ATOM 1010 C C . MET A 1 136 ? 40.214 46.227 23.867 1.00 46.77 126 MET A C 1
ATOM 1011 O O . MET A 1 136 ? 39.440 47.042 23.376 1.00 46.27 126 MET A O 1
ATOM 1016 N N . MET A 1 137 ? 40.901 45.353 23.140 1.00 46.48 127 MET A N 1
ATOM 1017 C CA . MET A 1 137 ? 40.808 45.360 21.684 1.00 46.01 127 MET A CA 1
ATOM 1018 C C . MET A 1 137 ? 39.486 44.781 21.192 1.00 44.33 127 MET A C 1
ATOM 1019 O O . MET A 1 137 ? 38.954 43.836 21.783 1.00 43.78 127 MET A O 1
ATOM 1024 N N . SER A 1 138 ? 38.957 45.370 20.121 1.00 42.90 128 SER A N 1
ATOM 1025 C CA . SER A 1 138 ? 37.756 44.867 19.469 1.00 41.41 128 SER A CA 1
ATOM 1026 C C . SER A 1 138 ? 38.175 43.817 18.454 1.00 40.02 128 SER A C 1
ATOM 1027 O O . SER A 1 138 ? 38.783 44.139 17.428 1.00 39.97 128 SER A O 1
ATOM 1030 N N . ALA A 1 139 ? 37.870 42.560 18.753 1.00 38.22 129 ALA A N 1
ATOM 1031 C CA . ALA A 1 139 ? 38.237 41.461 17.875 1.00 36.88 129 ALA A CA 1
ATOM 1032 C C . ALA A 1 139 ? 37.385 41.457 16.600 1.00 35.34 129 ALA A C 1
ATOM 1033 O O . ALA A 1 139 ? 36.196 41.789 16.636 1.00 35.43 129 ALA A O 1
ATOM 1035 N N . LYS A 1 140 ? 38.002 41.104 15.478 1.00 33.73 130 LYS A N 1
ATOM 1036 C CA . LYS A 1 140 ? 37.275 40.930 14.221 1.00 32.65 130 LYS A CA 1
ATOM 1037 C C . LYS A 1 140 ? 36.645 39.538 14.155 1.00 30.69 130 LYS A C 1
ATOM 1038 O O . LYS A 1 140 ? 37.291 38.539 14.463 1.00 30.26 130 LYS A O 1
ATOM 1044 N N . LEU A 1 141 ? 35.380 39.470 13.757 1.00 29.16 131 LEU A N 1
ATOM 1045 C CA . LEU A 1 141 ? 34.755 38.180 13.446 1.00 27.03 131 LEU A CA 1
ATOM 1046 C C . LEU A 1 141 ? 35.102 37.804 12.012 1.00 26.60 131 LEU A C 1
ATOM 1047 O O . LEU A 1 141 ? 34.811 38.557 11.089 1.00 25.57 131 LEU A O 1
ATOM 1052 N N . THR A 1 142 ? 35.719 36.639 11.828 1.00 26.22 132 THR A N 1
ATOM 1053 C CA . THR A 1 142 ? 36.094 36.176 10.492 1.00 26.50 132 THR A CA 1
ATOM 1054 C C . THR A 1 142 ? 35.226 35.002 10.047 1.00 26.58 132 THR A C 1
ATOM 1055 O O . THR A 1 142 ? 34.565 34.357 10.860 1.00 26.60 132 THR A O 1
ATOM 1059 N N . GLU A 1 143 ? 35.246 34.731 8.749 1.00 27.24 133 GLU A N 1
ATOM 1060 C CA . GLU A 1 143 ? 34.535 33.591 8.180 1.00 28.00 133 GLU A CA 1
ATOM 1061 C C . GLU A 1 143 ? 34.967 32.247 8.803 1.00 28.42 133 GLU A C 1
ATOM 1062 O O . GLU A 1 143 ? 34.128 31.390 9.057 1.00 28.13 133 GLU A O 1
ATOM 1068 N N . GLU A 1 144 ? 36.265 32.075 9.071 1.00 28.67 134 GLU A N 1
ATOM 1069 C CA . GLU A 1 144 ? 36.757 30.860 9.736 1.00 29.70 134 GLU A CA 1
ATOM 1070 C C . GLU A 1 144 ? 36.153 30.686 11.137 1.00 28.88 134 GLU A C 1
ATOM 1071 O O . GLU A 1 144 ? 35.788 29.569 11.524 1.00 28.45 134 GLU A O 1
ATOM 1077 N N . MET A 1 145 ? 36.026 31.780 11.888 1.00 28.05 135 MET A N 1
ATOM 1078 C CA . MET A 1 145 ? 35.401 31.720 13.213 1.00 27.63 135 MET A CA 1
ATOM 1079 C C . MET A 1 145 ? 33.912 31.346 13.115 1.00 27.14 135 MET A C 1
ATOM 1080 O O . MET A 1 145 ? 33.396 30.602 13.955 1.00 26.50 135 MET A O 1
ATOM 1085 N N . VAL A 1 146 ? 33.243 31.849 12.073 1.00 25.90 136 VAL A N 1
ATOM 1086 C CA . VAL A 1 146 ? 31.845 31.488 11.808 1.00 25.49 136 VAL A CA 1
ATOM 1087 C C . VAL A 1 146 ? 31.733 29.990 11.477 1.00 26.07 136 VAL A C 1
ATOM 1088 O O . VAL A 1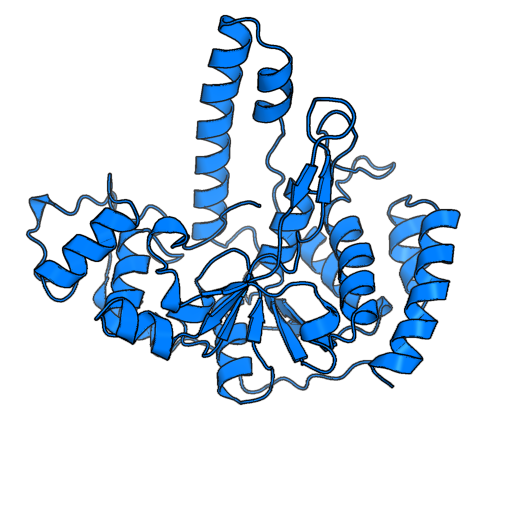 146 ? 30.870 29.289 12.007 1.00 25.53 136 VAL A O 1
ATOM 1092 N N . ARG A 1 147 ? 32.612 29.513 10.600 1.00 27.01 137 ARG A N 1
ATOM 1093 C CA . ARG A 1 147 ? 32.681 28.090 10.275 1.00 28.16 137 ARG A CA 1
ATOM 1094 C C . ARG A 1 147 ? 32.846 27.239 11.535 1.00 28.09 137 ARG A C 1
ATOM 1095 O O . ARG A 1 147 ? 32.125 26.262 11.713 1.00 27.94 137 ARG A O 1
ATOM 1103 N N . ASP A 1 148 ? 33.790 27.606 12.401 1.00 27.77 138 ASP A N 1
ATOM 1104 C CA . ASP A 1 148 ? 34.013 26.863 13.650 1.00 28.69 138 ASP A CA 1
ATOM 1105 C C . ASP A 1 148 ? 32.801 26.893 14.571 1.00 27.82 138 ASP A C 1
ATOM 1106 O O . ASP A 1 148 ? 32.469 25.884 15.198 1.00 27.42 138 ASP A O 1
ATOM 1111 N N . ALA A 1 149 ? 32.131 28.045 14.631 1.00 27.02 139 ALA A N 1
ATOM 1112 C CA . ALA A 1 149 ? 30.915 28.195 15.426 1.00 26.73 139 ALA A CA 1
ATOM 1113 C C . ALA A 1 149 ? 29.819 27.244 14.944 1.00 26.72 139 ALA A C 1
ATOM 1114 O O . ALA A 1 149 ? 29.153 26.594 15.757 1.00 26.47 139 ALA A O 1
ATOM 1116 N N . LYS A 1 150 ? 29.643 27.167 13.625 1.00 26.18 140 LYS A N 1
ATOM 1117 C CA . LYS A 1 150 ? 28.680 26.240 13.032 1.00 26.32 140 LYS A CA 1
ATOM 1118 C C . LYS A 1 150 ? 29.052 24.787 13.370 1.00 26.66 140 LYS A C 1
ATOM 1119 O O . LYS A 1 150 ? 28.185 24.011 13.758 1.00 27.01 140 LYS A O 1
ATOM 1125 N N . SER A 1 151 ? 30.331 24.437 13.234 1.00 26.44 141 SER A N 1
ATOM 1126 C CA . SER A 1 151 ? 30.804 23.088 13.580 1.00 27.17 141 SER A CA 1
ATOM 1127 C C . SER A 1 151 ? 30.545 22.756 15.042 1.00 26.87 141 SER A C 1
ATOM 1128 O O . SER A 1 151 ? 30.150 21.635 15.361 1.00 27.49 141 SER A O 1
ATOM 1131 N N . LEU A 1 152 ? 30.780 23.718 15.930 1.00 26.56 142 LEU A N 1
ATOM 1132 C CA . LEU A 1 152 ? 30.540 23.495 17.359 1.00 27.28 142 LEU A CA 1
ATOM 1133 C C . LEU A 1 152 ? 29.054 23.225 17.651 1.00 27.27 142 LEU A C 1
ATOM 1134 O O . LEU A 1 152 ? 28.715 22.299 18.396 1.00 27.77 142 LEU A O 1
ATOM 1139 N N . LEU A 1 153 ? 28.174 24.039 17.067 1.00 26.78 143 LEU A N 1
ATOM 1140 C CA . LEU A 1 153 ? 26.736 23.850 17.244 1.00 26.78 143 LEU A CA 1
ATOM 1141 C C . LEU A 1 153 ? 26.288 22.478 16.744 1.00 27.57 143 LEU A C 1
ATOM 1142 O O . LEU A 1 153 ? 25.512 21.802 17.432 1.00 27.46 143 LEU A O 1
ATOM 1147 N N . ASP A 1 154 ? 26.788 22.070 15.565 1.00 27.51 144 ASP A N 1
ATOM 1148 C CA . ASP A 1 154 ? 26.544 20.720 15.039 1.00 28.79 144 ASP A CA 1
ATOM 1149 C C . ASP A 1 154 ? 26.915 19.654 16.072 1.00 29.68 144 ASP A C 1
ATOM 1150 O O . ASP A 1 154 ? 26.123 18.748 16.354 1.00 30.30 144 ASP A O 1
ATOM 1155 N N . ALA A 1 155 ? 28.117 19.764 16.631 1.00 29.65 145 ALA A N 1
ATOM 1156 C CA . ALA A 1 155 ? 28.572 18.826 17.666 1.00 30.65 145 ALA A CA 1
ATOM 1157 C C . ALA A 1 155 ? 27.668 18.826 18.907 1.00 31.23 145 ALA A C 1
ATOM 1158 O O . ALA A 1 155 ? 27.471 17.778 19.544 1.00 32.33 145 ALA A O 1
ATOM 1160 N N . MET A 1 156 ? 27.114 19.992 19.241 1.00 30.84 146 MET A N 1
ATOM 1161 C CA . MET A 1 156 ? 26.236 20.146 20.418 1.00 31.22 146 MET A CA 1
ATOM 1162 C C . MET A 1 156 ? 24.789 19.712 20.146 1.00 31.22 146 MET A C 1
ATOM 1163 O O . MET A 1 156 ? 23.985 19.623 21.070 1.00 31.97 146 MET A O 1
ATOM 1168 N N . GLY A 1 157 ? 24.455 1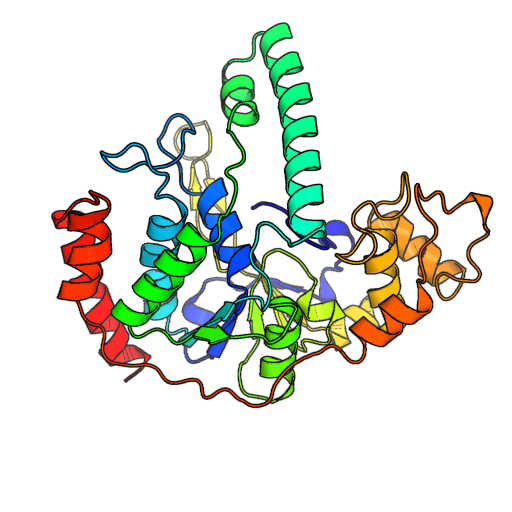9.461 18.883 1.00 30.64 147 GLY A N 1
ATOM 1169 C CA . GLY A 1 157 ? 23.094 19.070 18.506 1.00 30.51 147 GLY A CA 1
ATOM 1170 C C . GLY A 1 157 ? 22.129 20.242 18.417 1.00 30.43 147 GLY A C 1
ATOM 1171 O O . GLY A 1 157 ? 20.904 20.054 18.420 1.00 30.40 147 GLY A O 1
ATOM 1172 N N . ILE A 1 158 ? 22.691 21.447 18.310 1.00 29.26 148 ILE A N 1
ATOM 1173 C CA . ILE A 1 158 ? 21.924 22.684 18.258 1.00 28.70 148 ILE A CA 1
ATOM 1174 C C . ILE A 1 158 ? 21.740 23.131 16.805 1.00 28.05 148 ILE A C 1
ATOM 1175 O O . ILE A 1 158 ? 22.716 23.302 16.083 1.00 27.96 148 ILE A O 1
ATOM 1180 N N . PRO A 1 159 ? 20.483 23.307 16.373 1.00 28.12 149 PRO A N 1
ATOM 1181 C CA . PRO A 1 159 ? 20.187 23.699 14.992 1.00 27.46 149 PRO A CA 1
ATOM 1182 C C . PRO A 1 159 ? 20.622 25.125 14.678 1.00 26.57 149 PRO A C 1
ATOM 1183 O O . PRO A 1 159 ? 20.633 25.991 15.558 1.00 26.28 149 PRO A O 1
ATOM 1187 N N . TRP A 1 160 ? 20.993 25.353 13.427 1.00 26.36 150 TRP A N 1
ATOM 1188 C CA . TRP A 1 160 ? 21.198 26.704 12.926 1.00 26.23 150 TRP A CA 1
ATOM 1189 C C . TRP A 1 160 ? 20.673 26.785 11.494 1.00 26.18 150 TRP A C 1
ATOM 1190 O O . TRP A 1 160 ? 20.641 25.785 10.757 1.00 26.33 150 TRP A O 1
ATOM 1201 N N . VAL A 1 161 ? 20.258 27.982 11.119 1.00 25.54 151 VAL A N 1
ATOM 1202 C CA . VAL A 1 161 ? 19.604 28.213 9.853 1.00 25.41 151 VAL A CA 1
ATOM 1203 C C . VAL A 1 161 ? 20.502 29.100 9.002 1.00 25.26 151 VAL A C 1
ATOM 1204 O O . VAL A 1 161 ? 21.026 30.106 9.487 1.00 25.14 151 VAL A O 1
ATOM 1208 N N . GLN A 1 162 ? 20.692 28.706 7.741 1.00 25.62 152 GLN A N 1
ATOM 1209 C CA . GLN A 1 162 ? 21.408 29.525 6.774 1.00 25.08 152 GLN A CA 1
ATOM 1210 C C . GLN A 1 162 ? 20.443 30.548 6.178 1.00 25.21 152 GLN A C 1
ATOM 1211 O O . GLN A 1 162 ? 19.568 30.201 5.384 1.00 25.48 152 GLN A O 1
ATOM 1217 N N . ALA A 1 163 ? 20.597 31.809 6.570 1.00 24.72 153 ALA A N 1
ATOM 1218 C CA . ALA A 1 163 ? 19.811 32.885 5.982 1.00 23.91 153 ALA A CA 1
ATOM 1219 C C . ALA A 1 163 ? 20.331 33.162 4.573 1.00 23.86 153 ALA A C 1
ATOM 1220 O O . ALA A 1 163 ? 21.539 33.077 4.342 1.00 24.32 153 ALA A O 1
ATOM 1222 N N . PRO A 1 164 ? 19.427 33.464 3.615 1.00 24.02 154 PRO A N 1
ATOM 1223 C CA . PRO A 1 164 ? 19.885 33.891 2.289 1.00 23.97 154 PRO A CA 1
ATOM 1224 C C . PRO A 1 164 ? 20.615 35.239 2.326 1.00 23.38 154 PRO A C 1
ATOM 1225 O O . PRO A 1 164 ? 21.531 35.466 1.526 1.00 23.49 154 PRO A O 1
ATOM 1229 N N . ALA A 1 165 ? 20.200 36.123 3.231 1.00 22.86 155 ALA A N 1
ATOM 1230 C CA . ALA A 1 165 ? 20.769 37.464 3.341 1.00 22.43 155 ALA A CA 1
ATOM 1231 C C . ALA A 1 165 ? 20.935 37.827 4.811 1.00 22.06 155 ALA A C 1
ATOM 1232 O O . ALA A 1 165 ? 21.568 37.073 5.540 1.00 21.87 155 ALA A O 1
ATOM 1234 N N . GLU A 1 166 ? 20.359 38.946 5.268 1.00 21.73 156 GLU A N 1
ATOM 1235 C CA . GLU A 1 166 ? 20.535 39.371 6.667 1.00 21.77 156 GLU A CA 1
ATOM 1236 C C . GLU A 1 166 ? 20.044 38.320 7.671 1.00 22.14 156 GLU A C 1
ATOM 1237 O O . GLU A 1 166 ? 18.901 37.847 7.575 1.00 22.14 156 GLU A O 1
ATOM 1243 N N . GLY A 1 167 ? 20.921 37.953 8.613 1.00 21.86 157 GLY A N 1
ATOM 1244 C CA . GLY A 1 167 ? 20.589 37.036 9.700 1.00 21.21 157 GLY A CA 1
ATOM 1245 C C . GLY A 1 167 ? 19.420 37.557 10.515 1.00 21.52 157 GLY A C 1
ATOM 1246 O O . GLY A 1 167 ? 18.502 36.795 10.862 1.00 21.17 157 GLY A O 1
ATOM 1247 N N . GLU A 1 168 ? 19.444 38.857 10.809 1.00 20.93 158 GLU A N 1
ATOM 1248 C CA . GLU A 1 168 ? 18.382 39.499 11.604 1.00 21.28 158 GLU A CA 1
ATOM 1249 C C . GLU A 1 168 ? 17.019 39.446 10.917 1.00 21.38 158 GLU A C 1
ATOM 1250 O O . GLU A 1 168 ? 15.990 39.305 11.588 1.00 21.03 158 GLU A O 1
ATOM 1256 N N . ALA A 1 169 ? 17.018 39.568 9.587 1.00 20.69 159 ALA A N 1
ATOM 1257 C CA . ALA A 1 169 ? 15.783 39.466 8.778 1.00 21.35 159 ALA A CA 1
ATOM 1258 C C . ALA A 1 169 ? 15.192 38.059 8.791 1.00 21.14 159 ALA A C 1
ATOM 1259 O O . ALA A 1 169 ? 13.977 37.888 8.897 1.00 21.02 159 ALA A O 1
ATOM 1261 N N . GLN A 1 170 ? 16.057 37.057 8.627 1.00 21.27 160 GLN A N 1
ATOM 1262 C CA . GLN A 1 170 ? 15.637 35.659 8.704 1.00 21.53 160 GLN A CA 1
ATOM 1263 C C . GLN A 1 170 ? 15.123 35.306 10.094 1.00 22.30 160 GLN A C 1
ATOM 1264 O O . GLN A 1 170 ? 14.124 34.588 10.218 1.00 22.69 160 GLN A O 1
ATOM 1270 N N . ALA A 1 171 ? 15.794 35.812 11.131 1.00 22.62 161 ALA A N 1
ATOM 1271 C CA . ALA A 1 171 ? 15.320 35.635 12.514 1.00 23.73 161 ALA A CA 1
ATOM 1272 C C . ALA A 1 171 ? 13.893 36.172 12.662 1.00 23.86 161 ALA A C 1
ATOM 1273 O O . ALA A 1 171 ? 13.008 35.458 13.145 1.00 24.86 161 ALA A O 1
ATOM 1275 N N . ALA A 1 172 ? 13.673 37.417 12.225 1.00 24.19 162 ALA A N 1
ATOM 1276 C CA . ALA A 1 172 ? 12.337 38.033 12.248 1.00 23.79 162 ALA A CA 1
ATOM 1277 C C . ALA A 1 172 ? 11.304 37.188 11.511 1.00 24.47 162 ALA A C 1
ATOM 1278 O O . ALA A 1 172 ? 10.178 37.014 11.990 1.00 24.92 162 ALA A O 1
ATOM 1280 N N . TYR A 1 173 ? 11.686 36.675 10.338 1.00 24.15 163 TYR A N 1
ATOM 1281 C CA . TYR A 1 173 ? 10.777 35.869 9.518 1.00 24.75 163 TYR A CA 1
ATOM 1282 C C . TYR A 1 173 ? 10.386 34.543 10.181 1.00 25.31 163 TYR A C 1
ATOM 1283 O O . TYR A 1 173 ? 9.229 34.122 10.107 1.00 25.60 163 TYR A O 1
ATOM 1292 N N . ILE A 1 174 ? 11.352 33.879 10.811 1.00 25.14 164 ILE A N 1
ATOM 1293 C CA . ILE A 1 174 ? 11.070 32.662 11.576 1.00 26.04 164 ILE A CA 1
ATOM 1294 C C . ILE A 1 174 ? 10.025 32.917 12.687 1.00 27.02 164 ILE A C 1
ATOM 1295 O O . ILE A 1 174 ? 9.100 32.106 12.897 1.00 27.55 164 ILE A O 1
ATOM 1300 N N . VAL A 1 175 ? 10.154 34.042 13.380 1.00 26.94 165 VAL A N 1
ATOM 1301 C CA . VAL A 1 175 ? 9.159 34.409 14.392 1.00 27.84 165 VAL A CA 1
ATOM 1302 C C . VAL A 1 175 ? 7.797 34.722 13.747 1.00 28.97 165 VAL A C 1
ATOM 1303 O O . VAL A 1 175 ? 6.766 34.281 14.256 1.00 28.95 165 VAL A O 1
ATOM 1307 N N . LYS A 1 176 ? 7.807 35.462 12.630 1.00 29.21 166 LYS A N 1
ATOM 1308 C CA . LYS A 1 176 ? 6.583 35.751 11.856 1.00 30.42 166 LYS A CA 1
ATOM 1309 C C . LYS A 1 176 ? 5.817 34.487 11.485 1.00 31.90 166 LYS A C 1
ATOM 1310 O O . LYS A 1 176 ? 4.578 34.460 11.542 1.00 31.87 166 LYS A O 1
ATOM 1316 N N . LYS A 1 177 ? 6.559 33.453 11.088 1.00 32.11 167 LYS A N 1
ATOM 1317 C CA . LYS A 1 177 ? 5.978 32.178 10.662 1.00 33.44 167 LYS A CA 1
ATOM 1318 C C . LYS A 1 177 ? 5.450 31.324 11.822 1.00 33.87 167 LYS A C 1
ATOM 1319 O O . LYS A 1 177 ? 4.860 30.275 11.594 1.00 34.30 167 LYS A O 1
ATOM 1325 N N . GLY A 1 178 ? 5.674 31.768 13.056 1.00 34.18 168 GLY A N 1
ATOM 1326 C CA . GLY A 1 178 ? 5.290 30.987 14.242 1.00 34.88 168 GLY A CA 1
ATOM 1327 C C . GLY A 1 178 ? 6.236 29.831 14.520 1.00 34.83 168 GLY A C 1
ATOM 1328 O O . GLY A 1 178 ? 5.861 28.861 15.177 1.00 35.09 168 GLY A O 1
ATOM 1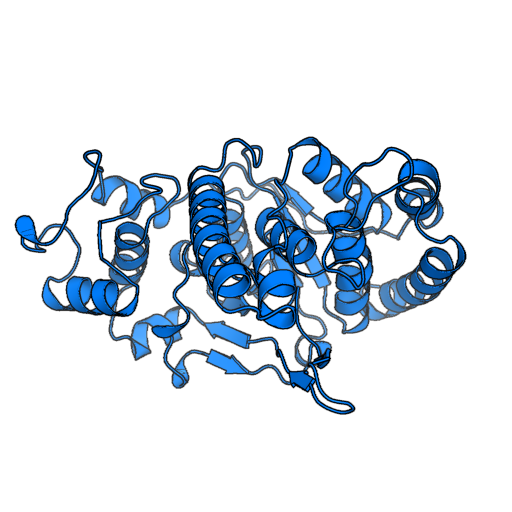329 N N . ASP A 1 179 ? 7.468 29.933 14.023 1.00 33.70 169 ASP A N 1
ATOM 1330 C CA . ASP A 1 179 ? 8.447 28.857 14.173 1.00 33.52 169 ASP A CA 1
ATOM 1331 C C . ASP A 1 179 ? 9.450 29.134 15.287 1.00 32.96 169 ASP A C 1
ATOM 1332 O O . ASP A 1 179 ? 10.331 28.322 15.549 1.00 33.50 169 ASP A O 1
ATOM 1337 N N . ALA A 1 180 ? 9.319 30.301 15.913 1.00 32.13 170 ALA A N 1
ATOM 1338 C CA . ALA A 1 180 ? 10.055 30.653 17.120 1.00 31.23 170 ALA A CA 1
ATOM 1339 C C . ALA A 1 180 ? 9.222 31.660 17.874 1.00 31.11 170 ALA A C 1
ATOM 1340 O O . ALA A 1 180 ? 8.396 32.355 17.289 1.00 30.54 170 ALA A O 1
ATOM 1342 N N . TYR A 1 181 ? 9.445 31.729 19.180 1.00 31.30 171 TYR A N 1
ATOM 1343 C CA . TYR A 1 181 ? 8.730 32.651 20.039 1.00 31.54 171 TYR A CA 1
ATOM 1344 C C . TYR A 1 181 ? 9.234 34.085 19.862 1.00 30.74 171 TYR A C 1
ATOM 1345 O O . TYR A 1 181 ? 8.447 35.032 19.854 1.00 31.04 171 TYR A O 1
ATOM 1354 N N . ALA A 1 182 ? 10.547 34.240 19.721 1.00 29.84 172 ALA A N 1
ATOM 1355 C CA . ALA A 1 182 ? 11.163 35.558 19.634 1.00 28.78 172 ALA A CA 1
ATOM 1356 C C . ALA A 1 182 ? 12.527 35.451 18.985 1.00 28.13 172 ALA A C 1
ATOM 1357 O O . ALA A 1 182 ? 13.119 34.381 18.970 1.00 28.13 172 ALA A O 1
ATOM 1359 N N . SER A 1 183 ? 13.004 36.562 18.426 1.00 27.76 173 SER A N 1
ATOM 1360 C CA . SER A 1 183 ? 14.366 36.668 17.934 1.00 27.43 173 SER A CA 1
ATOM 1361 C C . SER A 1 183 ? 15.207 37.176 19.097 1.00 27.77 173 SER A C 1
ATOM 1362 O O . SER A 1 183 ? 14.668 37.744 20.054 1.00 28.84 173 SER A O 1
ATOM 1365 N N . ALA A 1 184 ? 16.512 36.940 19.045 1.00 27.38 174 ALA A N 1
ATOM 1366 C CA . ALA A 1 184 ? 17.397 37.363 20.123 1.00 27.30 174 ALA A CA 1
ATOM 1367 C C . ALA A 1 184 ? 18.668 37.969 19.568 1.00 26.74 174 ALA A C 1
ATOM 1368 O O . ALA A 1 184 ? 19.347 37.366 18.714 1.00 27.19 174 ALA A O 1
ATOM 1370 N N . SER A 1 185 ? 18.991 39.156 20.073 1.00 26.10 175 SER A N 1
ATOM 1371 C CA . SER A 1 185 ? 20.141 39.937 19.609 1.00 25.66 175 SER A CA 1
ATOM 1372 C C . SER A 1 185 ? 20.285 41.139 20.526 1.00 26.24 175 SER A C 1
ATOM 1373 O O . SER A 1 185 ? 19.343 41.478 21.235 1.00 26.08 175 SER A O 1
ATOM 1376 N N . GLN A 1 186 ? 21.451 41.787 20.508 1.00 26.10 176 GLN A N 1
ATOM 1377 C CA . GLN A 1 186 ? 21.622 43.072 21.190 1.00 26.63 176 GLN A CA 1
ATOM 1378 C C . GLN A 1 186 ? 21.129 44.236 20.340 1.00 26.26 176 GLN A C 1
ATOM 1379 O O . GLN A 1 186 ? 20.711 45.265 20.875 1.00 26.38 176 GLN A O 1
ATOM 1385 N N . ASP A 1 187 ? 21.140 44.086 19.018 1.00 25.33 177 ASP A N 1
ATOM 1386 C CA . ASP A 1 187 ? 20.595 45.161 18.212 1.00 25.19 177 ASP A CA 1
ATOM 1387 C C . ASP A 1 187 ? 19.107 44.946 17.930 1.00 25.22 177 ASP A C 1
ATOM 1388 O O . ASP A 1 187 ? 18.519 43.911 18.286 1.00 24.66 177 ASP A O 1
ATOM 1393 N N . TYR A 1 188 ? 18.506 45.946 17.307 1.00 24.87 178 TYR A N 1
ATOM 1394 C CA . TYR A 1 188 ? 17.067 46.010 17.150 1.00 24.99 178 TYR A CA 1
ATOM 1395 C C . TYR A 1 188 ? 16.646 45.711 15.715 1.00 24.76 178 TYR A C 1
ATOM 1396 O O . TYR A 1 188 ? 15.471 45.876 15.354 1.00 24.87 178 TYR A O 1
ATOM 1405 N N . ASP A 1 189 ? 17.613 45.281 14.903 1.00 24.17 179 ASP A N 1
ATOM 1406 C CA . ASP A 1 189 ? 17.404 45.063 13.462 1.00 23.73 179 ASP A CA 1
ATOM 1407 C C . ASP A 1 189 ? 16.228 44.151 13.173 1.00 22.98 179 ASP A C 1
ATOM 1408 O O . ASP A 1 189 ? 15.493 44.388 12.225 1.00 22.55 179 ASP A O 1
ATOM 1413 N N . SER A 1 190 ? 16.071 43.094 13.972 1.00 22.19 180 SER A N 1
ATOM 1414 C CA . SER A 1 190 ? 15.001 42.127 13.756 1.00 22.39 180 SER A CA 1
ATOM 1415 C C . SER A 1 190 ? 13.591 42.745 13.875 1.00 22.94 180 SER A C 1
ATOM 1416 O O . SER A 1 190 ? 12.679 42.316 13.173 1.00 23.25 180 SER A O 1
ATOM 1419 N N . LEU A 1 191 ? 13.433 43.754 14.732 1.00 23.00 181 LEU A N 1
ATOM 1420 C CA . LEU A 1 191 ? 12.181 44.517 14.840 1.00 23.83 181 LEU A CA 1
ATOM 1421 C C . LEU A 1 191 ? 11.905 45.307 13.570 1.00 24.10 181 LEU A C 1
ATOM 1422 O O . LEU A 1 191 ? 10.771 45.331 13.085 1.00 24.81 181 LEU A O 1
ATOM 1427 N N . LEU A 1 192 ? 12.944 45.934 13.026 1.00 24.09 182 LEU A N 1
ATOM 1428 C CA . LEU A 1 192 ? 12.819 46.690 11.776 1.00 24.95 182 LEU A CA 1
ATOM 1429 C C . LEU A 1 192 ? 12.398 45.769 10.637 1.00 24.63 182 LEU A C 1
ATOM 1430 O O . LEU A 1 192 ? 11.624 46.173 9.769 1.00 25.06 182 LEU A O 1
ATOM 1435 N N . PHE A 1 193 ? 12.886 44.527 10.676 1.00 24.08 183 PHE A N 1
ATOM 1436 C CA . PHE A 1 193 ? 12.523 43.474 9.715 1.00 23.69 183 PHE A CA 1
ATOM 1437 C C . PHE A 1 193 ? 11.218 42.754 10.070 1.00 24.57 183 PHE A C 1
ATOM 1438 O O . PHE A 1 193 ? 10.859 41.735 9.449 1.00 24.34 183 PHE A O 1
ATOM 1446 N N . GLY A 1 194 ? 10.506 43.284 11.064 1.00 25.39 184 GLY A N 1
ATOM 1447 C CA . GLY A 1 194 ? 9.150 42.838 11.347 1.00 26.28 184 GLY A CA 1
ATOM 1448 C C . GLY A 1 194 ? 8.981 41.742 12.383 1.00 26.82 184 GLY A C 1
ATOM 1449 O O . GLY A 1 194 ? 7.897 41.153 12.479 1.00 27.00 184 GLY A O 1
ATOM 1450 N N . SER A 1 195 ? 10.023 41.452 13.164 1.00 26.29 185 SER A N 1
ATOM 1451 C CA . SER A 1 195 ? 9.897 40.415 14.194 1.00 26.88 185 SER A CA 1
ATOM 1452 C C . SER A 1 195 ? 8.871 40.853 15.234 1.00 27.32 185 SER A C 1
ATOM 1453 O O . SER A 1 195 ? 8.994 41.932 15.772 1.00 27.09 185 SER A O 1
ATOM 1456 N N . PRO A 1 196 ? 7.855 40.011 15.511 1.00 28.49 186 PRO A N 1
ATOM 1457 C CA . PRO A 1 196 ? 6.841 40.350 16.519 1.00 29.68 186 PRO A CA 1
ATOM 1458 C C . PRO A 1 196 ? 7.445 40.532 17.913 1.00 30.15 186 PRO A C 1
ATOM 1459 O O . PRO A 1 196 ? 6.933 41.323 18.710 1.00 30.52 186 PRO A O 1
ATOM 1463 N N . LYS A 1 197 ? 8.529 39.810 18.195 1.00 30.07 187 LYS A N 1
ATOM 1464 C CA . LYS A 1 197 ? 9.116 39.800 19.533 1.00 30.46 187 LYS A CA 1
ATOM 1465 C C . LYS A 1 197 ? 10.628 39.714 19.469 1.00 29.93 187 LYS A C 1
ATOM 1466 O O . LYS A 1 197 ? 11.178 38.836 18.795 1.00 29.74 187 LYS A O 1
ATOM 1472 N N . LEU A 1 198 ? 11.287 40.621 20.183 1.00 29.82 188 LEU A N 1
ATOM 1473 C CA . LEU A 1 198 ? 12.739 40.589 20.346 1.00 29.84 188 LEU A CA 1
ATOM 1474 C C . LEU A 1 198 ? 13.103 40.393 21.816 1.00 30.71 188 LEU A C 1
ATOM 1475 O O . LEU A 1 198 ? 12.598 41.110 22.692 1.00 31.70 188 LEU A O 1
ATOM 1480 N N . VAL A 1 199 ? 13.981 39.433 22.088 1.00 30.70 189 VAL A N 1
ATOM 1481 C CA . VAL A 1 199 ? 14.565 39.310 23.420 1.00 31.73 189 VAL A CA 1
ATOM 1482 C C . VAL A 1 199 ? 16.001 39.828 23.386 1.00 31.72 189 VAL A C 1
ATOM 1483 O O . VAL A 1 199 ? 16.805 39.399 22.547 1.00 31.52 189 VAL A O 1
ATOM 1487 N N . ARG A 1 200 ? 16.309 40.768 24.275 1.00 31.62 190 ARG A N 1
ATOM 1488 C CA . ARG A 1 200 ? 17.671 41.282 24.404 1.00 32.05 190 ARG A CA 1
ATOM 1489 C C . ARG A 1 200 ? 18.352 40.738 25.651 1.00 32.57 190 ARG A C 1
ATOM 1490 O O . ARG A 1 200 ? 17.676 40.312 26.594 1.00 32.77 190 ARG A O 1
ATOM 1498 N N . ASN A 1 201 ? 19.689 40.763 25.635 1.00 32.51 191 ASN A N 1
ATOM 1499 C CA . ASN A 1 201 ? 20.557 40.376 26.772 1.00 33.32 191 ASN A CA 1
ATOM 1500 C C . ASN A 1 201 ? 20.710 38.874 27.007 1.00 33.74 191 ASN A C 1
ATOM 1501 O O . ASN A 1 201 ? 21.390 38.459 27.946 1.00 34.41 191 ASN A O 1
ATOM 1506 N N . LEU A 1 202 ? 20.085 38.062 26.162 1.00 33.98 192 LEU A N 1
ATOM 1507 C CA . LEU A 1 202 ? 20.128 36.612 26.330 1.00 35.04 192 LEU A CA 1
ATOM 1508 C C . LEU A 1 202 ? 21.551 36.054 26.258 1.00 34.94 192 LEU A C 1
ATOM 1509 O O . LEU A 1 202 ? 21.867 35.077 26.924 1.00 35.36 192 LEU A O 1
ATOM 1514 N N . THR A 1 203 ? 22.417 36.690 25.474 1.00 34.91 193 THR A N 1
ATOM 1515 C CA . THR A 1 203 ? 23.788 36.200 25.320 1.00 35.03 193 THR A CA 1
ATOM 1516 C C . THR A 1 203 ? 24.730 36.738 26.396 1.00 36.24 193 THR A C 1
ATOM 1517 O O . THR A 1 203 ? 25.871 36.298 26.491 1.00 35.69 193 THR A O 1
ATOM 1521 N N . ILE A 1 204 ? 24.248 37.682 27.208 1.00 37.61 194 ILE A N 1
ATOM 1522 C CA . ILE A 1 204 ? 25.101 38.363 28.184 1.00 39.23 194 ILE A CA 1
ATOM 1523 C C . ILE A 1 204 ? 24.498 38.495 29.587 1.00 41.32 194 ILE A C 1
ATOM 1524 O O . ILE A 1 204 ? 25.060 39.200 30.423 1.00 41.50 194 ILE A O 1
ATOM 1529 N N . SER A 1 205 ? 23.365 37.837 29.838 1.00 43.17 195 SER A N 1
ATOM 1530 C CA . SER A 1 205 ? 22.654 37.994 31.117 1.00 45.86 195 SER A CA 1
ATOM 1531 C C . SER A 1 205 ? 23.424 37.388 32.290 1.00 48.22 195 SER A C 1
ATOM 1532 O O . SER A 1 205 ? 24.309 36.550 32.100 1.00 47.85 195 SER A O 1
ATOM 1535 N N . GLY A 1 206 ? 23.082 37.829 33.499 1.00 51.22 196 GLY A N 1
ATOM 1536 C CA . GLY A 1 206 ? 23.760 37.379 34.709 1.00 54.89 196 GLY A CA 1
ATOM 1537 C C . GLY A 1 206 ? 24.416 38.517 35.465 1.00 57.65 196 GLY A C 1
ATOM 1538 O O . GLY A 1 206 ? 24.090 39.691 35.264 1.00 57.48 196 GLY A O 1
ATOM 1539 N N . ARG A 1 207 ? 25.358 38.157 36.330 1.00 60.61 197 ARG A N 1
ATOM 1540 C CA . ARG A 1 207 ? 25.985 39.097 37.250 1.00 63.81 197 ARG A CA 1
ATOM 1541 C C . ARG A 1 207 ? 27.451 39.320 36.895 1.00 64.99 197 ARG A C 1
ATOM 1542 O O . ARG A 1 207 ? 28.231 38.368 36.824 1.00 64.95 197 ARG A O 1
ATOM 1550 N N . ARG A 1 208 ? 27.820 40.578 36.668 1.00 66.85 198 ARG A N 1
ATOM 1551 C CA . ARG A 1 208 ? 29.217 40.930 36.400 1.00 68.80 198 ARG A CA 1
ATOM 1552 C C . ARG A 1 208 ? 29.843 41.685 37.574 1.00 70.79 198 ARG A C 1
ATOM 1553 O O . ARG A 1 208 ? 29.298 42.690 38.040 1.00 71.42 198 ARG A O 1
ATOM 1561 N N . LYS A 1 209 ? 30.984 41.180 38.047 1.00 72.47 199 LYS A N 1
ATOM 1562 C CA . LYS A 1 209 ? 31.662 41.707 39.240 1.00 74.78 199 LYS A CA 1
ATOM 1563 C C . LYS A 1 209 ? 32.307 43.072 38.980 1.00 75.56 199 LYS A C 1
ATOM 1564 O O . LYS A 1 209 ? 33.123 43.212 38.072 1.00 75.34 199 LYS A O 1
ATOM 1570 N N . LEU A 1 210 ? 31.939 44.068 39.781 1.00 77.20 200 LEU A N 1
ATOM 1571 C CA . LEU A 1 210 ? 32.488 45.425 39.658 1.00 78.34 200 LEU A CA 1
ATOM 1572 C C . LEU A 1 210 ? 33.845 45.576 40.387 1.00 79.91 200 LEU A C 1
ATOM 1573 O O . LEU A 1 210 ? 34.431 44.564 40.801 1.00 80.29 200 LEU A O 1
ATOM 1578 N N . PRO A 1 211 ? 34.361 46.828 40.534 1.00 81.03 201 PRO A N 1
ATOM 1579 C CA . PRO A 1 211 ? 35.670 47.019 41.193 1.00 82.27 201 PRO A CA 1
ATOM 1580 C C . PRO A 1 211 ? 35.756 46.564 42.668 1.00 83.65 201 PRO A C 1
ATOM 1581 O O . PRO A 1 211 ? 36.584 45.699 42.987 1.00 84.00 201 PRO A O 1
ATOM 1585 N N . ARG A 1 212 ? 34.919 47.127 43.545 1.00 84.45 202 ARG A N 1
ATOM 1586 C CA . ARG A 1 212 ? 35.002 46.838 44.986 1.00 85.83 202 ARG A CA 1
ATOM 1587 C C . ARG A 1 212 ? 34.501 45.432 45.360 1.00 85.48 202 ARG A C 1
ATOM 1588 O O . ARG A 1 212 ? 33.813 44.777 44.569 1.00 84.48 202 ARG A O 1
ATOM 1596 N N . LYS A 1 213 ? 34.853 44.996 46.573 1.00 86.29 203 LYS A N 1
ATOM 1597 C CA . LYS A 1 213 ? 34.685 43.608 47.056 1.00 85.90 203 LYS A CA 1
ATOM 1598 C C . LYS A 1 213 ? 33.399 42.848 46.663 1.00 84.63 203 LYS A C 1
ATOM 1599 O O . LYS A 1 213 ? 33.478 41.830 45.964 1.00 83.75 203 LYS A O 1
ATOM 1605 N N . ASN A 1 214 ? 32.235 43.333 47.101 1.00 84.19 204 ASN A N 1
ATOM 1606 C CA . ASN A 1 214 ? 30.971 42.612 46.890 1.00 82.94 204 ASN A CA 1
ATOM 1607 C C . ASN A 1 214 ? 29.955 43.329 45.988 1.00 81.48 204 ASN A C 1
ATOM 1608 O O . ASN A 1 214 ? 28.740 43.226 46.197 1.00 81.44 204 ASN A O 1
ATOM 1613 N N . GLU A 1 215 ? 30.470 44.029 44.977 1.00 79.95 205 GLU A N 1
ATOM 1614 C CA . GLU A 1 215 ? 29.657 44.834 44.056 1.00 78.25 205 GLU A CA 1
ATOM 1615 C C . GLU A 1 215 ? 29.350 44.061 42.773 1.00 76.02 205 GLU A C 1
ATOM 1616 O O . GLU A 1 215 ? 30.204 43.327 42.262 1.00 75.40 205 GLU A O 1
ATOM 1622 N N . TYR A 1 216 ? 28.133 44.233 42.260 1.00 74.29 206 TYR A N 1
ATOM 1623 C CA . TYR A 1 216 ? 27.701 43.566 41.028 1.00 71.92 206 TYR A CA 1
ATOM 1624 C C . TYR A 1 216 ? 26.782 44.442 40.168 1.00 70.04 206 TYR A C 1
ATOM 1625 O O . TYR A 1 216 ? 26.010 45.253 40.693 1.00 70.30 206 TYR A O 1
ATOM 1634 N N . VAL A 1 217 ? 26.883 44.274 38.846 1.00 67.42 207 VAL A N 1
ATOM 1635 C CA . VAL A 1 217 ? 25.871 44.777 37.909 1.00 65.02 207 VAL A CA 1
ATOM 1636 C C . VAL A 1 217 ? 25.022 43.618 37.391 1.00 63.05 207 VAL A C 1
ATOM 1637 O O . VAL A 1 217 ? 25.548 42.616 36.903 1.00 62.45 207 VAL A O 1
ATOM 1641 N N . GLU A 1 218 ? 23.707 43.762 37.528 1.00 61.41 208 GLU A N 1
ATOM 1642 C CA . GLU A 1 218 ? 22.755 42.741 37.116 1.00 59.35 208 GLU A CA 1
ATOM 1643 C C . GLU A 1 218 ? 22.219 43.068 35.726 1.00 56.60 208 GLU A C 1
ATOM 1644 O O . GLU A 1 218 ? 21.522 44.066 35.540 1.00 56.35 208 GLU A O 1
ATOM 1650 N N . VAL A 1 219 ? 22.568 42.232 34.753 1.00 53.86 209 VAL A N 1
ATOM 1651 C CA . VAL A 1 219 ? 21.997 42.326 33.413 1.00 50.64 209 VAL A CA 1
ATOM 1652 C C . VAL A 1 219 ? 20.940 41.235 33.274 1.00 49.09 209 VAL A C 1
ATOM 1653 O O . VAL A 1 219 ? 21.239 40.048 33.427 1.00 48.53 209 VAL A O 1
ATOM 1657 N N . LYS A 1 220 ? 19.711 41.651 32.990 1.00 47.21 210 LYS A N 1
ATOM 1658 C CA . LYS A 1 220 ? 18.581 40.732 32.836 1.00 46.12 210 LYS A CA 1
ATOM 1659 C C . LYS A 1 220 ? 18.057 40.722 31.398 1.00 44.12 210 LYS A C 1
ATOM 1660 O O . LYS A 1 220 ? 18.106 41.742 30.716 1.00 43.32 210 LYS A O 1
ATOM 1666 N N . PRO A 1 221 ? 17.539 39.573 30.936 1.00 43.03 211 PRO A N 1
ATOM 1667 C CA . PRO A 1 221 ? 16.948 39.580 29.599 1.00 41.92 211 PRO A CA 1
ATOM 1668 C C . PRO A 1 221 ? 15.691 40.444 29.576 1.00 41.56 211 PRO A C 1
ATOM 1669 O O . PRO A 1 221 ? 15.053 40.631 30.617 1.00 41.93 211 PRO A O 1
ATOM 1673 N N . GLU A 1 222 ? 15.361 40.982 28.405 1.00 40.20 212 GLU A N 1
ATOM 1674 C CA . GLU A 1 222 ? 14.167 41.812 28.245 1.00 40.15 212 GLU A CA 1
ATOM 1675 C C . GLU A 1 222 ? 13.430 41.489 26.947 1.00 39.14 212 GLU A C 1
ATOM 1676 O O . GLU A 1 222 ? 14.055 41.234 25.906 1.00 37.65 212 GLU A O 1
ATOM 1682 N N . LEU A 1 223 ? 12.103 41.478 27.033 1.00 38.49 213 LEU A N 1
ATOM 1683 C CA . LEU A 1 223 ? 11.243 41.234 25.886 1.00 38.03 213 LEU A CA 1
ATOM 1684 C C . LEU A 1 223 ? 10.712 42.555 25.340 1.00 37.59 213 LEU A C 1
ATOM 1685 O O . LEU A 1 223 ? 10.195 43.384 26.089 1.00 37.70 213 LEU A O 1
ATOM 1690 N N . ILE A 1 224 ? 10.853 42.752 24.034 1.00 36.43 214 ILE A N 1
ATOM 1691 C CA . ILE A 1 224 ? 10.249 43.902 23.374 1.00 36.26 214 ILE A CA 1
ATOM 1692 C C . ILE A 1 224 ? 9.307 43.408 22.292 1.00 35.98 214 ILE A C 1
ATOM 1693 O O . ILE A 1 224 ? 9.706 42.654 21.401 1.00 35.20 214 ILE A O 1
ATOM 1698 N N . GLU A 1 225 ? 8.054 43.838 22.366 1.00 36.35 215 GLU A N 1
ATOM 1699 C CA . GLU A 1 225 ? 7.068 43.445 21.373 1.00 36.41 215 GLU A CA 1
ATOM 1700 C C . GLU A 1 225 ? 6.892 44.572 20.364 1.00 35.64 215 GLU A C 1
ATOM 1701 O O . GLU A 1 225 ? 6.741 45.729 20.748 1.00 35.51 215 GLU A O 1
ATOM 1707 N N . LEU A 1 226 ? 6.918 44.219 19.079 1.00 34.53 216 LEU A N 1
ATOM 1708 C CA . LEU A 1 226 ? 6.903 45.199 17.992 1.00 34.01 216 LEU A CA 1
ATOM 1709 C C . LEU A 1 226 ? 5.662 46.091 17.975 1.00 34.83 216 LEU A C 1
ATOM 1710 O O . LEU A 1 226 ? 5.775 47.312 18.083 1.00 33.94 216 LEU A O 1
ATOM 1715 N N . ASP A 1 227 ? 4.488 45.483 17.803 1.00 36.01 217 ASP A N 1
ATOM 1716 C CA . ASP A 1 227 ? 3.279 46.289 17.610 1.00 37.62 217 ASP A CA 1
ATOM 1717 C C . ASP A 1 227 ? 3.040 47.188 18.847 1.00 37.37 217 ASP A C 1
ATOM 1718 O O . ASP A 1 227 ? 2.651 48.345 18.713 1.00 38.25 217 ASP A O 1
ATOM 1723 N N . LYS A 1 228 ? 3.366 46.674 20.029 1.00 36.95 218 LYS A N 1
ATOM 1724 C CA . LYS A 1 228 ? 3.347 47.442 21.282 1.00 36.75 218 LYS A CA 1
ATOM 1725 C C . LYS A 1 228 ? 4.323 48.632 21.290 1.00 35.46 218 LYS A C 1
ATOM 1726 O O . LYS A 1 228 ? 3.974 49.746 21.716 1.00 35.35 218 LYS A O 1
ATOM 1732 N N . LEU A 1 229 ? 5.554 48.383 20.838 1.00 33.04 219 LEU A N 1
ATOM 1733 C CA . LEU A 1 229 ? 6.551 49.437 20.652 1.00 31.71 219 LEU A CA 1
ATOM 1734 C C . LEU A 1 229 ? 6.048 50.544 19.721 1.00 31.22 219 LEU A C 1
ATOM 1735 O O . LEU A 1 229 ? 6.204 51.734 20.001 1.00 30.91 219 LEU A O 1
ATOM 1740 N N . LEU A 1 230 ? 5.470 50.141 18.596 1.00 30.84 220 LEU A N 1
ATOM 1741 C CA . LEU A 1 230 ? 5.011 51.095 17.596 1.00 30.62 220 LEU A CA 1
ATOM 1742 C C . LEU A 1 230 ? 3.888 51.980 18.147 1.00 31.80 220 LEU A C 1
ATOM 1743 O O . LEU A 1 230 ? 3.897 53.198 17.944 1.00 31.89 220 LEU A O 1
ATOM 1748 N N . VAL A 1 231 ? 2.938 51.364 18.852 1.00 32.86 221 VAL A N 1
ATOM 1749 C CA . VAL A 1 231 ? 1.819 52.089 19.475 1.00 34.26 221 VAL A CA 1
ATOM 1750 C C . VAL A 1 231 ? 2.324 53.088 20.528 1.00 34.78 221 VAL A C 1
ATOM 1751 O O . VAL A 1 231 ? 1.958 54.264 20.484 1.00 34.44 221 VAL A O 1
ATOM 1755 N N . GLN A 1 232 ? 3.163 52.617 21.456 1.00 34.89 222 GLN A N 1
ATOM 1756 C CA . GLN A 1 232 ? 3.693 53.471 22.533 1.00 35.89 222 GLN A CA 1
ATOM 1757 C C . GLN A 1 232 ? 4.483 54.653 21.980 1.00 35.05 222 GLN A C 1
ATOM 1758 O O . GLN A 1 232 ? 4.375 55.770 22.479 1.00 34.89 222 GLN A O 1
ATOM 1764 N N . LEU A 1 233 ? 5.271 54.398 20.941 1.00 33.76 223 LEU A N 1
ATOM 1765 C CA . LEU A 1 233 ? 6.035 55.468 20.291 1.00 33.29 223 LEU A CA 1
ATOM 1766 C C . LEU A 1 233 ? 5.168 56.352 19.397 1.00 32.65 223 LEU A C 1
ATOM 1767 O O . LEU A 1 233 ? 5.584 57.440 19.010 1.00 32.61 223 LEU A O 1
ATOM 1772 N N . GLY A 1 234 ? 3.968 55.877 19.071 1.00 31.86 224 GLY A N 1
ATOM 1773 C CA . GLY A 1 234 ? 3.058 56.601 18.179 1.00 31.41 224 GLY A CA 1
ATOM 1774 C C . GLY A 1 234 ? 3.564 56.681 16.747 1.00 30.39 224 GLY A C 1
ATOM 1775 O O . GLY A 1 234 ? 3.385 57.703 16.076 1.00 30.38 224 GLY A O 1
ATOM 1776 N N . ILE A 1 235 ? 4.221 55.612 16.291 1.00 28.89 225 ILE A N 1
ATOM 1777 C CA . ILE A 1 235 ? 4.815 55.564 14.947 1.00 27.84 225 ILE A CA 1
ATOM 1778 C C . ILE A 1 235 ? 4.381 54.305 14.179 1.00 26.50 225 ILE A C 1
ATOM 1779 O O . ILE A 1 235 ? 3.963 53.321 14.776 1.00 25.86 225 ILE A O 1
ATOM 1784 N N . THR A 1 236 ? 4.478 54.363 12.855 1.00 25.58 226 THR A N 1
ATOM 1785 C CA . THR A 1 236 ? 4.225 53.214 11.999 1.00 24.78 226 THR A CA 1
ATOM 1786 C C . THR A 1 236 ? 5.497 52.391 11.877 1.00 24.28 226 THR A C 1
ATOM 1787 O O . THR A 1 236 ? 6.585 52.855 12.244 1.00 24.97 226 THR A O 1
ATOM 1791 N N . LEU A 1 237 ? 5.379 51.179 11.337 1.00 24.15 227 LEU A N 1
ATOM 1792 C CA . LEU A 1 237 ? 6.550 50.358 11.049 1.00 23.49 227 LEU A CA 1
ATOM 1793 C C . LEU A 1 237 ? 7.478 51.074 10.055 1.00 23.49 227 LEU A C 1
ATOM 1794 O O . LEU A 1 237 ? 8.699 51.053 10.218 1.00 22.75 227 LEU A O 1
ATOM 1799 N N . GLU A 1 238 ? 6.908 51.714 9.033 1.00 24.06 228 GLU A N 1
ATOM 1800 C CA . GLU A 1 238 ? 7.737 52.494 8.091 1.00 24.50 228 GLU A CA 1
ATOM 1801 C C . GLU A 1 238 ? 8.534 53.587 8.811 1.00 24.71 228 GLU A C 1
ATOM 1802 O O . GLU A 1 238 ? 9.712 53.783 8.515 1.00 24.68 228 GLU A O 1
ATOM 1808 N N . ASN A 1 239 ? 7.892 54.283 9.752 1.00 24.97 229 ASN A N 1
ATOM 1809 C CA . ASN A 1 239 ? 8.581 55.264 10.605 1.00 25.77 229 ASN A CA 1
ATOM 1810 C C . ASN A 1 239 ? 9.748 54.621 11.356 1.00 25.10 229 ASN A C 1
ATOM 1811 O O . ASN A 1 239 ? 10.839 55.192 11.408 1.00 25.29 229 ASN A O 1
ATOM 1816 N N . LEU A 1 240 ? 9.519 53.440 11.943 1.00 24.45 230 LEU A N 1
ATOM 1817 C CA . LEU A 1 240 ? 10.580 52.737 12.686 1.00 24.09 230 LEU A CA 1
ATOM 1818 C C . LEU A 1 240 ? 11.763 52.383 11.779 1.00 24.17 230 LEU A C 1
ATOM 1819 O O . LEU A 1 240 ? 12.937 52.575 12.142 1.00 24.05 230 LEU A O 1
ATOM 1824 N N . ILE A 1 241 ? 11.451 51.843 10.605 1.00 23.55 231 ILE A N 1
ATOM 1825 C CA . ILE A 1 241 ? 12.481 51.547 9.615 1.00 23.63 231 ILE A CA 1
ATOM 1826 C C . ILE A 1 241 ? 13.254 52.827 9.260 1.00 23.95 231 ILE A C 1
ATOM 1827 O O . ILE A 1 241 ? 14.483 52.819 9.186 1.00 24.36 231 ILE A O 1
ATOM 1832 N N . ASP A 1 242 ? 12.535 53.928 9.064 1.00 24.36 232 ASP A N 1
ATOM 1833 C CA . ASP A 1 242 ? 13.179 55.184 8.711 1.00 24.53 232 ASP A CA 1
ATOM 1834 C C . ASP A 1 242 ? 14.134 55.662 9.812 1.00 25.02 232 ASP A C 1
ATOM 1835 O O . ASP A 1 242 ? 15.200 56.210 9.515 1.00 24.97 232 ASP A O 1
ATOM 1840 N N . ILE A 1 243 ? 13.758 55.445 11.072 1.00 25.26 233 ILE A N 1
ATOM 1841 C CA . ILE A 1 243 ? 14.655 55.752 12.183 1.00 25.95 233 ILE A CA 1
ATOM 1842 C C . ILE A 1 243 ? 15.967 54.984 12.008 1.00 25.73 233 ILE A C 1
ATOM 1843 O O . ILE A 1 243 ? 17.058 55.568 12.126 1.00 26.31 233 ILE A O 1
ATOM 1848 N N . GLY A 1 244 ? 15.857 53.698 11.673 1.00 25.07 234 GLY A N 1
ATOM 1849 C CA . GLY A 1 244 ? 17.042 52.864 11.445 1.00 24.26 234 GLY A CA 1
ATOM 1850 C C . GLY A 1 244 ? 17.924 53.371 10.317 1.00 24.29 234 GLY A C 1
ATOM 1851 O O . GLY A 1 244 ? 19.166 53.342 10.424 1.00 24.21 234 GLY A O 1
ATOM 1852 N N . ILE A 1 245 ? 17.288 53.812 9.231 1.00 24.15 235 ILE A N 1
ATOM 1853 C CA . ILE A 1 245 ? 17.993 54.341 8.061 1.00 24.60 235 ILE A CA 1
ATOM 1854 C C . ILE A 1 245 ? 18.767 55.619 8.420 1.00 25.86 235 ILE A C 1
ATOM 1855 O O . ILE A 1 245 ? 19.900 55.826 7.954 1.00 25.75 235 ILE A O 1
ATOM 1860 N N . LEU A 1 246 ? 18.168 56.462 9.259 1.00 26.35 236 LEU A N 1
ATOM 1861 C CA . LEU A 1 246 ? 18.849 57.683 9.704 1.00 27.85 236 LEU A CA 1
ATOM 1862 C C . LEU A 1 246 ? 20.071 57.351 10.544 1.00 28.38 236 LEU A C 1
ATOM 1863 O O . LEU A 1 246 ? 21.089 58.058 10.497 1.00 28.75 236 LEU A O 1
ATOM 1868 N N . LEU A 1 247 ? 19.966 56.269 11.305 1.00 28.27 237 LEU A N 1
ATOM 1869 C CA . LEU A 1 247 ? 21.073 55.819 12.143 1.00 28.94 237 LEU A CA 1
ATOM 1870 C C . LEU A 1 247 ? 22.152 55.075 11.340 1.00 28.22 237 LEU A C 1
ATOM 1871 O O . LEU A 1 247 ? 23.348 55.165 11.660 1.00 28.86 237 LEU A O 1
ATOM 1876 N N . GLY A 1 248 ? 21.731 54.361 10.301 1.00 27.32 238 GLY A N 1
ATOM 1877 C CA . GLY A 1 248 ? 22.657 53.676 9.413 1.00 26.73 238 GLY A CA 1
ATOM 1878 C C . GLY A 1 248 ? 22.453 52.173 9.327 1.00 26.25 238 GLY A C 1
ATOM 1879 O O . GLY A 1 248 ? 22.425 51.486 10.348 1.00 26.77 238 GLY A O 1
ATOM 1880 N N . THR A 1 249 ? 22.321 51.664 8.099 1.00 25.65 239 THR A N 1
ATOM 1881 C CA . THR A 1 249 ? 22.111 50.233 7.839 1.00 24.74 239 THR A CA 1
ATOM 1882 C C . THR A 1 249 ? 23.256 49.696 6.983 1.00 24.75 239 THR A C 1
ATOM 1883 O O . THR A 1 249 ? 24.157 50.451 6.614 1.00 24.20 239 THR A O 1
ATOM 1887 N N . ASP A 1 250 ? 23.226 48.404 6.646 1.00 24.60 240 ASP A N 1
ATOM 1888 C CA . ASP A 1 250 ? 24.203 47.849 5.699 1.00 25.09 240 ASP A CA 1
ATOM 1889 C C . ASP A 1 250 ? 24.235 48.621 4.383 1.00 25.37 240 ASP A C 1
ATOM 1890 O O . ASP A 1 250 ? 25.266 48.675 3.712 1.00 25.36 240 ASP A O 1
ATOM 1895 N N . TYR A 1 251 ? 23.103 49.223 4.018 1.00 25.10 241 TYR A N 1
ATOM 1896 C CA . TYR A 1 251 ? 22.976 49.925 2.735 1.00 25.83 241 TYR A CA 1
ATOM 1897 C C . TYR A 1 251 ? 23.413 51.395 2.806 1.00 26.28 241 TYR A C 1
ATOM 1898 O O . TYR A 1 251 ? 23.453 52.085 1.793 1.00 26.49 241 TYR A O 1
ATOM 1907 N N . ASN A 1 252 ? 23.707 51.861 4.017 1.00 26.54 242 ASN A N 1
ATOM 1908 C CA . ASN A 1 252 ? 24.193 53.226 4.263 1.00 27.25 242 ASN A CA 1
ATOM 1909 C C . ASN A 1 252 ? 24.845 53.247 5.651 1.00 27.42 242 ASN A C 1
ATOM 1910 O O . ASN A 1 252 ? 24.301 53.820 6.580 1.00 26.98 242 ASN A O 1
ATOM 1915 N N . PRO A 1 253 ? 26.013 52.581 5.788 1.00 28.52 243 PRO A N 1
ATOM 1916 C CA . PRO A 1 253 ? 26.584 52.249 7.108 1.00 29.06 243 PRO A CA 1
ATOM 1917 C C . PRO A 1 253 ? 26.904 53.429 8.035 1.00 30.12 243 PRO A C 1
ATOM 1918 O O . PRO A 1 253 ? 26.889 53.269 9.263 1.00 29.94 243 PRO A O 1
ATOM 1922 N N . ASP A 1 254 ? 27.167 54.599 7.465 1.00 31.17 244 ASP A N 1
ATOM 1923 C CA . ASP A 1 254 ? 27.474 55.782 8.271 1.00 33.18 244 ASP A CA 1
ATOM 1924 C C . ASP A 1 254 ? 26.239 56.544 8.764 1.00 33.38 244 ASP A C 1
ATOM 1925 O O . ASP A 1 254 ? 26.352 57.418 9.627 1.00 33.82 244 ASP A O 1
ATOM 1930 N N . GLY A 1 255 ? 25.068 56.203 8.229 1.00 33.17 245 GLY A N 1
ATOM 1931 C CA . GLY A 1 255 ? 23.845 56.958 8.510 1.00 33.71 245 GLY A CA 1
ATOM 1932 C C . GLY A 1 255 ? 23.979 58.424 8.126 1.00 34.93 245 GLY A C 1
ATOM 1933 O O . GLY A 1 255 ? 24.665 58.767 7.157 1.00 34.59 245 GLY A O 1
ATOM 1934 N N . PHE A 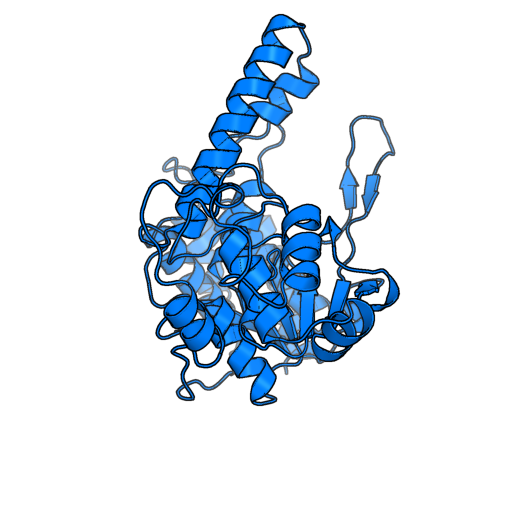1 256 ? 23.333 59.292 8.896 1.00 35.59 246 PHE A N 1
ATOM 1935 C CA . PHE A 1 256 ? 23.385 60.726 8.639 1.00 37.09 246 PHE A CA 1
ATOM 1936 C C . PHE A 1 256 ? 24.081 61.446 9.789 1.00 38.17 246 PHE A C 1
ATOM 1937 O O . PHE A 1 256 ? 23.835 61.145 10.952 1.00 38.31 246 PHE A O 1
ATOM 1945 N N . GLU A 1 257 ? 24.957 62.387 9.448 1.00 39.74 247 GLU A N 1
ATOM 1946 C CA . GLU A 1 257 ? 25.876 63.007 10.406 1.00 41.61 247 GLU A CA 1
ATOM 1947 C C . GLU A 1 257 ? 25.174 63.716 11.556 1.00 41.71 247 GLU A C 1
ATOM 1948 O O . GLU A 1 257 ? 24.259 64.510 11.341 1.00 41.26 247 GLU A O 1
ATOM 1954 N N . GLY A 1 258 ? 25.622 63.419 12.775 1.00 41.58 248 GLY A N 1
ATOM 1955 C CA . GLY A 1 258 ? 25.110 64.081 13.969 1.00 41.70 248 GLY A CA 1
ATOM 1956 C C . GLY A 1 258 ? 23.754 63.589 14.455 1.00 41.07 248 GLY A C 1
ATOM 1957 O O . GLY A 1 258 ? 23.215 64.129 15.413 1.00 41.40 248 GLY A O 1
ATOM 1958 N N . ILE A 1 259 ? 23.195 62.564 13.812 1.00 39.69 249 ILE A N 1
ATOM 1959 C CA . ILE A 1 259 ? 21.854 62.112 14.182 1.00 38.87 249 ILE A CA 1
ATOM 1960 C C . ILE A 1 259 ? 21.864 60.842 15.034 1.00 38.15 249 ILE A C 1
ATOM 1961 O O . ILE A 1 259 ? 22.174 59.764 14.551 1.00 37.70 249 ILE A O 1
ATOM 1966 N N . GLY A 1 260 ? 21.526 60.995 16.311 1.00 38.35 250 GLY A N 1
ATOM 1967 C CA . GLY A 1 260 ? 21.359 59.862 17.223 1.00 37.70 250 GLY A CA 1
ATOM 1968 C C . GLY A 1 260 ? 19.902 59.430 17.335 1.00 37.24 250 GLY A C 1
ATOM 1969 O O . GLY A 1 260 ? 19.025 60.051 16.735 1.00 37.10 250 GLY A O 1
ATOM 1970 N N . PRO A 1 261 ? 19.636 58.361 18.112 1.00 36.91 251 PRO A N 1
ATOM 1971 C CA . PRO A 1 261 ? 18.311 57.739 18.189 1.00 36.30 251 PRO A CA 1
ATOM 1972 C C . PRO A 1 261 ? 17.147 58.667 18.604 1.00 36.34 251 PRO A C 1
ATOM 1973 O O . PRO A 1 261 ? 16.088 58.618 17.977 1.00 35.30 251 PRO A O 1
ATOM 1977 N N . LYS A 1 262 ? 17.340 59.505 19.625 1.00 36.50 252 LYS A N 1
ATOM 1978 C CA . LYS A 1 262 ? 16.280 60.428 20.056 1.00 37.31 252 LYS A CA 1
ATOM 1979 C C . LYS A 1 262 ? 15.952 61.443 18.976 1.00 36.49 252 LYS A C 1
ATOM 1980 O O . LYS A 1 262 ? 14.784 61.744 18.735 1.00 36.67 252 LYS A O 1
ATOM 1986 N N . LYS A 1 263 ? 16.988 61.962 18.325 1.00 36.11 253 LYS A N 1
ATOM 1987 C CA . LYS A 1 263 ? 16.815 62.958 17.273 1.00 35.51 253 LYS A CA 1
ATOM 1988 C C . LYS A 1 263 ? 16.149 62.355 16.043 1.00 33.84 253 LYS A C 1
ATOM 1989 O O . LYS A 1 263 ? 15.234 62.958 15.478 1.00 33.34 253 LYS A O 1
ATOM 1995 N N . ALA A 1 264 ? 16.609 61.167 15.643 1.00 32.38 254 ALA A N 1
ATOM 1996 C CA . ALA A 1 264 ? 16.010 60.444 14.522 1.00 31.27 254 ALA A CA 1
ATOM 1997 C C . ALA A 1 264 ? 14.513 60.238 14.763 1.00 30.85 254 ALA A C 1
ATOM 1998 O O . ALA A 1 264 ? 13.716 60.448 13.865 1.00 31.19 254 ALA A O 1
ATOM 2000 N N . LEU A 1 265 ? 14.137 59.850 15.981 1.00 31.28 255 LEU A N 1
ATOM 2001 C CA . LEU A 1 265 ? 12.728 59.611 16.319 1.00 31.29 255 LEU A CA 1
ATOM 2002 C C . LEU A 1 265 ? 11.916 60.901 16.222 1.00 32.01 255 LEU A C 1
ATOM 2003 O O . LEU A 1 265 ? 10.795 60.919 15.699 1.00 30.94 255 LEU A O 1
ATOM 2008 N N . GLN A 1 266 ? 12.504 61.979 16.733 1.00 32.97 256 GLN A N 1
ATOM 2009 C CA . GLN A 1 266 ? 11.884 63.296 16.702 1.00 33.90 256 GLN A CA 1
ATOM 2010 C C . GLN A 1 266 ? 11.657 63.734 15.254 1.00 33.41 256 GLN A C 1
ATOM 2011 O O . GLN A 1 266 ? 10.566 64.182 14.904 1.00 33.59 256 GLN A O 1
ATOM 2017 N N . LEU A 1 267 ? 12.676 63.564 14.406 1.00 32.61 257 LEU A N 1
ATOM 2018 C CA . LEU A 1 267 ? 12.607 64.000 13.008 1.00 32.12 257 LEU A CA 1
ATOM 2019 C C . LEU A 1 267 ? 11.575 63.262 12.155 1.00 31.60 257 LEU A C 1
ATOM 2020 O O . LEU A 1 267 ? 10.825 63.877 11.381 1.00 30.98 257 LEU A O 1
ATOM 2025 N N . VAL A 1 268 ? 11.563 61.940 12.276 1.00 30.73 258 VAL A N 1
ATOM 2026 C CA . VAL A 1 268 ? 10.636 61.117 11.511 1.00 30.11 258 VAL A CA 1
ATOM 2027 C C . VAL A 1 268 ? 9.192 61.452 11.901 1.00 30.94 258 VAL A C 1
ATOM 2028 O O . VAL A 1 268 ? 8.321 61.536 11.039 1.00 30.05 258 VAL A O 1
ATOM 2032 N N . LYS A 1 269 ? 8.951 61.672 13.192 1.00 31.57 259 LYS A N 1
ATOM 2033 C CA . LYS A 1 269 ? 7.617 62.071 13.647 1.00 33.56 259 LYS A CA 1
ATOM 2034 C C . LYS A 1 269 ? 7.205 63.470 13.162 1.00 34.33 259 LYS A C 1
ATOM 2035 O O . LYS A 1 269 ? 6.062 63.675 12.769 1.00 34.41 259 LYS A O 1
ATOM 2041 N N . ALA A 1 270 ? 8.151 64.407 13.138 1.00 35.15 260 ALA A N 1
ATOM 2042 C CA . ALA A 1 270 ? 7.853 65.790 12.771 1.00 36.19 260 ALA A CA 1
ATOM 2043 C C . ALA A 1 270 ? 7.563 65.948 11.282 1.00 36.69 260 ALA A C 1
ATOM 2044 O O . ALA A 1 270 ? 6.755 66.793 10.878 1.00 37.00 260 ALA A O 1
ATOM 2046 N N . TYR A 1 271 ? 8.204 65.121 10.467 1.00 36.41 261 TYR A N 1
ATOM 2047 C CA . TYR A 1 271 ? 8.092 65.228 9.023 1.00 37.28 261 TYR A CA 1
ATOM 2048 C C . TYR A 1 271 ? 7.400 64.051 8.338 1.00 36.72 261 TYR A C 1
ATOM 2049 O O . TYR A 1 271 ? 7.310 64.006 7.102 1.00 36.53 261 TYR A O 1
ATOM 2058 N N . GLY A 1 272 ? 6.926 6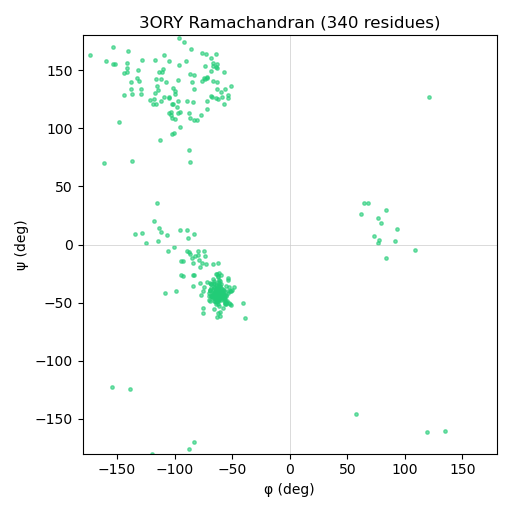3.098 9.143 1.00 36.05 262 GLY A N 1
ATOM 2059 C CA . GLY A 1 272 ? 6.193 61.935 8.636 1.00 35.00 262 GLY A CA 1
ATOM 2060 C C . GLY A 1 272 ? 7.033 61.034 7.748 1.00 34.31 262 GLY A C 1
ATOM 2061 O O . GLY A 1 272 ? 6.526 60.448 6.796 1.00 34.37 262 GLY A O 1
ATOM 2062 N N . GLY A 1 273 ? 8.314 60.903 8.067 1.00 33.46 263 GLY A N 1
ATOM 2063 C CA . GLY A 1 273 ? 9.218 60.090 7.257 1.00 32.84 263 GLY A CA 1
ATOM 2064 C C . GLY A 1 273 ? 10.526 60.812 7.025 1.00 32.90 263 GLY A C 1
ATOM 2065 O O . GLY A 1 273 ? 10.852 61.753 7.743 1.00 33.39 263 GLY A O 1
ATOM 2066 N N . ILE A 1 274 ? 11.264 60.386 6.009 1.00 32.19 264 ILE A N 1
ATOM 2067 C CA . ILE A 1 274 ? 12.564 60.976 5.715 1.00 32.49 264 ILE A CA 1
ATOM 2068 C C . ILE A 1 274 ? 12.503 62.012 4.594 1.00 33.82 264 ILE A C 1
ATOM 2069 O O . ILE A 1 274 ? 13.175 63.042 4.670 1.00 33.93 264 ILE A O 1
ATOM 2074 N N . GLU A 1 275 ? 11.711 61.741 3.557 1.00 35.16 265 GLU A N 1
ATOM 2075 C CA . GLU A 1 275 ? 11.775 62.535 2.321 1.00 37.37 265 GLU A CA 1
ATOM 2076 C C . GLU A 1 275 ? 11.399 64.013 2.482 1.00 38.67 265 GLU A C 1
ATOM 2077 O O . GLU A 1 275 ? 11.856 64.860 1.703 1.00 39.07 265 GLU A O 1
ATOM 2083 N N . LYS A 1 276 ? 10.593 64.308 3.501 1.00 39.37 266 LYS A N 1
ATOM 2084 C CA . LYS A 1 276 ? 10.155 65.676 3.796 1.00 40.98 266 LYS A CA 1
ATOM 2085 C C . LYS A 1 276 ? 11.045 66.420 4.805 1.00 41.54 266 LYS A C 1
ATOM 2086 O O . LYS A 1 276 ? 10.917 67.641 4.955 1.00 41.84 266 LYS A O 1
ATOM 2092 N N . ILE A 1 277 ? 11.917 65.691 5.512 1.00 41.41 267 ILE A N 1
ATOM 2093 C CA . ILE A 1 277 ? 12.883 66.320 6.435 1.00 41.79 267 ILE A CA 1
ATOM 2094 C C . ILE A 1 277 ? 13.649 67.376 5.634 1.00 42.70 267 ILE A C 1
ATOM 2095 O O . ILE A 1 277 ? 14.147 67.073 4.545 1.00 42.13 267 ILE A O 1
ATOM 2100 N N . PRO A 1 278 ? 13.715 68.628 6.143 1.00 44.31 268 PRO A N 1
ATOM 2101 C CA . PRO A 1 278 ? 14.394 69.646 5.341 1.00 45.52 268 PRO A CA 1
ATOM 2102 C C . PRO A 1 278 ? 15.810 69.188 5.026 1.00 46.29 268 PRO A C 1
ATOM 2103 O O . PRO A 1 278 ? 16.511 68.679 5.912 1.00 46.15 268 PRO A O 1
ATOM 2107 N N . LYS A 1 279 ? 16.200 69.344 3.762 1.00 47.21 269 LYS A N 1
ATOM 2108 C CA . LYS A 1 279 ? 17.470 68.831 3.247 1.00 48.00 269 LYS A CA 1
ATOM 2109 C C . LYS A 1 279 ? 18.727 69.204 4.059 1.00 48.31 269 LYS A C 1
ATOM 2110 O O . LYS A 1 279 ? 19.608 68.356 4.220 1.00 48.11 269 LYS A O 1
ATOM 2116 N N . PRO A 1 280 ? 18.819 70.460 4.568 1.00 49.08 270 PRO A N 1
ATOM 2117 C CA . PRO A 1 280 ? 20.023 70.846 5.335 1.00 49.40 270 PRO A CA 1
ATOM 2118 C C . PRO A 1 280 ? 20.259 70.021 6.606 1.00 48.71 270 PRO A C 1
ATOM 2119 O O . PRO A 1 280 ? 21.397 69.932 7.075 1.00 48.81 270 PRO A O 1
ATOM 2123 N N . ILE A 1 281 ? 19.191 69.438 7.152 1.00 47.86 271 ILE A N 1
ATOM 2124 C CA . ILE A 1 281 ? 19.261 68.635 8.377 1.00 47.23 271 ILE A CA 1
ATOM 2125 C C . ILE A 1 281 ? 20.014 67.318 8.141 1.00 46.68 271 ILE A C 1
ATOM 2126 O O . ILE A 1 281 ? 20.705 66.826 9.026 1.00 45.80 271 ILE A O 1
ATOM 2131 N N . LEU A 1 282 ? 19.885 66.773 6.936 1.00 46.83 272 LEU A N 1
ATOM 2132 C CA . LEU A 1 282 ? 20.447 65.466 6.614 1.00 47.18 272 LEU A CA 1
ATOM 2133 C C . LEU A 1 282 ? 21.725 65.598 5.800 1.00 48.23 272 LEU A C 1
ATOM 2134 O O . LEU A 1 282 ? 21.693 66.026 4.648 1.00 48.60 272 LEU A O 1
ATOM 2139 N N . LYS A 1 283 ? 22.842 65.231 6.418 1.00 49.66 273 LYS A N 1
ATOM 2140 C CA . LYS A 1 283 ? 24.158 65.291 5.785 1.00 51.57 273 LYS A CA 1
ATOM 2141 C C . LYS A 1 283 ? 24.718 63.871 5.666 1.00 51.81 273 LYS A C 1
ATOM 2142 O O . LYS A 1 283 ? 24.879 63.168 6.673 1.00 51.59 273 LYS A O 1
ATOM 2148 N N . SER A 1 284 ? 25.005 63.453 4.436 1.00 52.60 274 SER A N 1
ATOM 2149 C CA . SER A 1 284 ? 25.511 62.110 4.169 1.00 53.02 274 SER A CA 1
ATOM 2150 C C . SER A 1 284 ? 26.740 62.190 3.267 1.00 53.89 274 SER A C 1
ATOM 2151 O O . SER A 1 284 ? 26.768 63.017 2.349 1.00 54.33 274 SER A O 1
ATOM 2154 N N . PRO A 1 285 ? 27.766 61.341 3.524 1.00 54.30 275 PRO A N 1
ATOM 2155 C CA . PRO A 1 285 ? 28.927 61.331 2.622 1.00 54.88 275 PRO A CA 1
ATOM 2156 C C . PRO A 1 285 ? 28.491 61.009 1.185 1.00 54.82 275 PRO A C 1
ATOM 2157 O O . PRO A 1 285 ? 28.754 61.801 0.269 1.00 55.62 275 PRO A O 1
ATOM 2161 N N . ILE A 1 286 ? 27.790 59.885 1.008 1.00 53.75 276 ILE A N 1
ATOM 2162 C CA . ILE A 1 286 ? 27.235 59.497 -0.296 1.00 53.01 276 ILE A CA 1
ATOM 2163 C C . ILE A 1 286 ? 25.700 59.607 -0.330 1.00 51.87 276 ILE A C 1
ATOM 2164 O O . ILE A 1 286 ? 25.039 59.485 0.705 1.00 51.41 276 ILE A O 1
ATOM 2169 N N . GLU A 1 287 ? 25.156 59.864 -1.522 1.00 50.88 277 GLU A N 1
ATOM 2170 C CA . GLU A 1 287 ? 23.714 59.836 -1.769 1.00 49.17 277 GLU A CA 1
ATOM 2171 C C . GLU A 1 287 ? 23.155 58.425 -1.537 1.00 46.26 277 GLU A C 1
ATOM 2172 O O . GLU A 1 287 ? 23.783 57.431 -1.890 1.00 46.07 277 GLU A O 1
ATOM 2178 N N . VAL A 1 288 ? 21.974 58.360 -0.926 1.00 43.08 278 VAL A N 1
ATOM 2179 C CA . VAL A 1 288 ? 21.395 57.117 -0.434 1.00 39.58 278 VAL A CA 1
ATOM 2180 C C . VAL A 1 288 ? 19.960 56.994 -0.957 1.00 37.25 278 VAL A C 1
ATOM 2181 O O . VAL A 1 288 ? 19.205 57.957 -0.888 1.00 36.86 278 VAL A O 1
ATOM 2185 N N . ASP A 1 289 ? 19.583 55.822 -1.473 1.00 34.14 279 ASP A N 1
ATOM 2186 C CA . ASP A 1 289 ? 18.203 55.598 -1.934 1.00 31.74 279 ASP A CA 1
ATOM 2187 C C . ASP A 1 289 ? 17.366 55.126 -0.747 1.00 29.84 279 ASP A C 1
ATOM 2188 O O . ASP A 1 289 ? 17.126 53.929 -0.580 1.00 28.17 279 ASP A O 1
ATOM 2193 N N . VAL A 1 290 ? 16.927 56.075 0.078 1.00 28.48 280 VAL A N 1
ATOM 2194 C CA . VAL A 1 290 ? 16.282 55.741 1.355 1.00 27.17 280 VAL A CA 1
ATOM 2195 C C . VAL A 1 290 ? 14.939 55.042 1.175 1.00 26.48 280 VAL A C 1
ATOM 2196 O O . VAL A 1 290 ? 14.554 54.247 2.016 1.00 25.25 280 VAL A O 1
ATOM 2200 N N . ILE A 1 291 ? 14.238 55.334 0.080 1.00 25.91 281 ILE A N 1
ATOM 2201 C CA . ILE A 1 291 ? 12.948 54.684 -0.174 1.00 26.18 281 ILE A CA 1
ATOM 2202 C C . ILE A 1 291 ? 13.142 53.205 -0.519 1.00 25.41 281 ILE A C 1
ATOM 2203 O O . ILE A 1 291 ? 12.425 52.338 -0.006 1.00 26.10 281 ILE A O 1
ATOM 2208 N N . ALA A 1 292 ? 14.115 52.917 -1.370 1.00 24.38 282 ALA A N 1
ATOM 2209 C CA . ALA A 1 292 ? 14.422 51.529 -1.718 1.00 23.85 282 ALA A CA 1
ATOM 2210 C C . ALA A 1 292 ? 14.873 50.716 -0.499 1.00 22.97 282 ALA A C 1
ATOM 2211 O O . ALA A 1 292 ? 14.515 49.543 -0.359 1.00 22.70 282 ALA A O 1
ATOM 2213 N N . ILE A 1 293 ? 15.656 51.339 0.382 1.00 23.06 283 ILE A N 1
ATOM 2214 C CA . ILE A 1 293 ? 16.117 50.669 1.602 1.00 22.54 283 ILE A CA 1
ATOM 2215 C C . ILE A 1 293 ? 14.925 50.352 2.513 1.00 22.17 283 ILE A C 1
ATOM 2216 O O . ILE A 1 293 ? 14.814 49.242 3.024 1.00 22.59 283 ILE A O 1
ATOM 2221 N N . LYS A 1 294 ? 14.039 51.324 2.706 1.00 22.56 284 LYS A N 1
ATOM 2222 C CA . LYS A 1 294 ? 12.810 51.101 3.468 1.00 22.54 284 LYS A CA 1
ATOM 2223 C C . LYS A 1 294 ? 11.989 49.940 2.898 1.00 22.44 284 LYS A C 1
ATOM 2224 O O . LYS A 1 294 ? 11.600 49.010 3.629 1.00 22.33 284 LYS A O 1
ATOM 2230 N N . LYS A 1 295 ? 11.729 49.982 1.592 1.00 22.83 285 LYS A N 1
ATOM 2231 C CA . LYS A 1 295 ? 10.939 48.918 0.948 1.00 23.16 285 LYS A CA 1
ATOM 2232 C C . LYS A 1 295 ? 11.599 47.554 1.069 1.00 22.72 285 LYS A C 1
ATOM 2233 O O . LYS A 1 295 ? 10.905 46.525 1.148 1.00 22.63 285 LYS A O 1
ATOM 2239 N N . TYR A 1 296 ? 12.935 47.533 1.065 1.00 21.74 286 TYR A N 1
ATOM 2240 C CA . TYR A 1 296 ? 13.650 46.278 1.289 1.00 21.16 286 TYR A CA 1
ATOM 2241 C C . TYR A 1 296 ? 13.412 45.761 2.714 1.00 21.47 286 TYR A C 1
ATOM 2242 O O . TYR A 1 296 ? 13.087 44.587 2.911 1.00 20.83 286 TYR A O 1
ATOM 2251 N N . PHE A 1 297 ? 13.569 46.637 3.708 1.00 21.53 287 PHE A N 1
ATOM 2252 C CA . PHE A 1 297 ? 13.280 46.251 5.099 1.00 22.47 287 PHE A CA 1
ATOM 2253 C C . PHE A 1 297 ? 11.863 45.702 5.267 1.00 22.96 287 PHE A C 1
ATOM 2254 O O . PHE A 1 297 ? 11.642 44.773 6.045 1.00 23.49 287 PHE A O 1
ATOM 2262 N N . LEU A 1 298 ? 10.913 46.253 4.519 1.00 23.94 288 LEU A N 1
ATOM 2263 C CA . LEU A 1 298 ? 9.533 45.752 4.542 1.0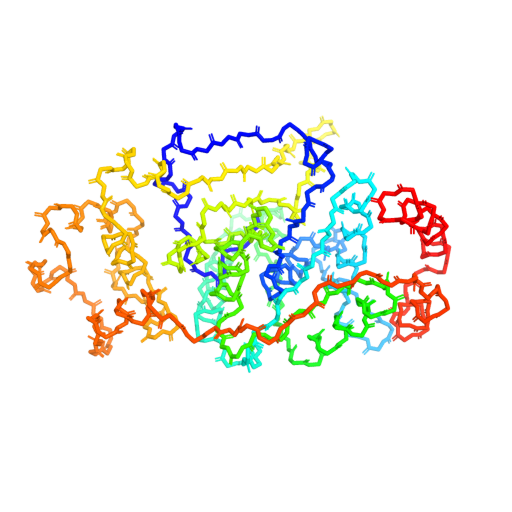0 25.08 288 LEU A CA 1
ATOM 2264 C C . LEU A 1 298 ? 9.403 44.366 3.931 1.00 25.46 288 LEU A C 1
ATOM 2265 O O . LEU A 1 298 ? 8.564 43.598 4.359 1.00 25.57 288 LEU A O 1
ATOM 2270 N N . GLN A 1 299 ? 10.203 44.062 2.909 1.00 25.71 289 GLN A N 1
ATOM 2271 C CA . GLN A 1 299 ? 10.140 42.754 2.255 1.00 26.44 289 GLN A CA 1
ATOM 2272 C C . GLN A 1 299 ? 11.541 42.226 1.984 1.00 24.97 289 GLN A C 1
ATOM 2273 O O . GLN A 1 299 ? 11.981 42.207 0.828 1.00 24.86 289 GLN A O 1
ATOM 2279 N N . PRO A 1 300 ? 12.254 41.812 3.049 1.00 24.30 290 PRO A N 1
ATOM 2280 C CA . PRO A 1 300 ? 13.654 41.406 2.906 1.00 23.43 290 PRO A CA 1
ATOM 2281 C C . PRO A 1 300 ? 13.775 40.023 2.293 1.00 23.38 290 PRO A C 1
ATOM 2282 O O . PRO A 1 300 ? 12.781 39.284 2.205 1.00 22.62 290 PRO A O 1
ATOM 2286 N N . GLN A 1 301 ? 14.980 39.690 1.843 1.00 22.97 291 GLN A N 1
ATOM 2287 C CA . GLN A 1 301 ? 15.229 38.371 1.299 1.00 23.34 291 GLN A CA 1
ATOM 2288 C C . GLN A 1 301 ? 15.355 37.384 2.456 1.00 22.90 291 GLN A C 1
ATOM 2289 O O . GLN A 1 301 ? 16.316 37.432 3.215 1.00 22.75 291 GLN A O 1
ATOM 2295 N N . VAL A 1 302 ? 14.373 36.496 2.567 1.00 23.22 292 VAL A N 1
ATOM 2296 C CA . VAL A 1 302 ? 14.264 35.498 3.640 1.00 23.34 292 VAL A CA 1
ATOM 2297 C C . VAL A 1 302 ? 13.765 34.189 3.011 1.00 24.83 292 VAL A C 1
ATOM 2298 O O . VAL A 1 302 ? 13.292 34.190 1.878 1.00 25.03 292 VAL A O 1
ATOM 2302 N N . THR A 1 303 ? 13.851 33.081 3.731 1.00 25.55 293 THR A N 1
ATOM 2303 C CA . THR A 1 303 ? 13.502 31.790 3.133 1.00 26.91 293 THR A CA 1
ATOM 2304 C C . THR A 1 303 ? 12.572 30.951 3.989 1.00 28.00 293 THR A C 1
ATOM 2305 O O . THR A 1 303 ? 12.594 31.035 5.217 1.00 26.99 293 THR A O 1
ATOM 2309 N N . ASP A 1 304 ? 11.769 30.133 3.311 1.00 30.49 294 ASP A N 1
ATOM 2310 C CA . ASP A 1 304 ? 10.961 29.086 3.939 1.00 32.71 294 ASP A CA 1
ATOM 2311 C C . ASP A 1 304 ? 11.721 27.783 4.033 1.00 33.46 294 ASP A C 1
ATOM 2312 O O . ASP A 1 304 ? 11.219 26.811 4.603 1.00 34.11 294 ASP A O 1
ATOM 2317 N N . ASN A 1 305 ? 12.916 27.760 3.446 1.00 33.77 295 ASN A N 1
ATOM 2318 C CA . ASN A 1 305 ? 13.715 26.549 3.319 1.00 35.10 295 ASN A CA 1
ATOM 2319 C C . ASN A 1 305 ? 14.576 26.309 4.563 1.00 34.99 295 ASN A C 1
ATOM 2320 O O . ASN A 1 305 ? 15.791 26.490 4.537 1.00 34.80 295 ASN A O 1
ATOM 2325 N N . TYR A 1 306 ? 13.921 25.937 5.657 1.00 35.20 296 TYR A N 1
ATOM 2326 C CA . TYR A 1 306 ? 14.592 25.597 6.903 1.00 35.83 296 TYR A CA 1
ATOM 2327 C C . TYR A 1 306 ? 13.724 24.603 7.644 1.00 37.12 296 TYR A C 1
ATOM 2328 O O . TYR A 1 306 ? 12.512 24.562 7.443 1.00 37.19 296 TYR A O 1
ATOM 2337 N N . ARG A 1 307 ? 14.343 23.813 8.509 1.00 38.43 297 ARG A N 1
ATOM 2338 C CA . ARG A 1 307 ? 13.596 22.899 9.366 1.00 40.59 297 ARG A CA 1
ATOM 2339 C C . ARG A 1 307 ? 14.349 22.735 10.679 1.00 40.49 297 ARG A C 1
ATOM 2340 O O . ARG A 1 307 ? 15.370 22.046 10.736 1.00 41.42 297 ARG A O 1
ATOM 2348 N N . ILE A 1 308 ? 13.826 23.369 11.724 1.00 40.08 298 ILE A N 1
ATOM 2349 C CA . ILE A 1 308 ? 14.495 23.464 13.017 1.00 39.47 298 ILE A CA 1
ATOM 2350 C C . ILE A 1 308 ? 14.323 22.187 13.850 1.00 40.67 298 ILE A C 1
ATOM 2351 O O . ILE A 1 308 ? 13.232 21.905 14.370 1.00 40.78 298 ILE A O 1
ATOM 2356 N N . GLU A 1 309 ? 15.410 21.425 13.962 1.00 40.93 299 GLU A N 1
ATOM 2357 C CA . GLU A 1 309 ? 15.421 20.175 14.729 1.00 42.43 299 GLU A CA 1
ATOM 2358 C C . GLU A 1 309 ? 16.641 20.120 15.638 1.00 41.81 299 GLU A C 1
ATOM 2359 O O . GLU A 1 309 ? 17.720 20.573 15.267 1.00 41.27 299 GLU A O 1
ATOM 2365 N N . TRP A 1 310 ? 16.453 19.552 16.825 1.00 41.78 300 TRP A N 1
ATOM 2366 C CA . TRP A 1 310 ? 17.532 19.340 17.774 1.00 41.30 300 TRP A CA 1
ATOM 2367 C C . TRP A 1 310 ? 17.977 17.875 17.735 1.00 41.87 300 TRP A C 1
ATOM 2368 O O . TRP A 1 310 ? 17.140 16.967 17.715 1.00 42.74 300 TRP A O 1
ATOM 2379 N N . HIS A 1 311 ? 19.290 17.653 17.712 1.00 41.34 301 HIS A N 1
ATOM 2380 C CA . HIS A 1 311 ? 19.860 16.298 17.648 1.00 41.63 301 HIS A CA 1
ATOM 2381 C C . HIS A 1 311 ? 20.682 15.977 18.879 1.00 40.97 301 HIS A C 1
ATOM 2382 O O . HIS A 1 311 ? 21.143 16.878 19.580 1.00 39.74 301 HIS A O 1
ATOM 2389 N N . THR A 1 312 ? 20.864 14.682 19.133 1.00 40.71 302 THR A N 1
ATOM 2390 C CA . THR A 1 312 ? 21.649 14.212 20.262 1.00 40.41 302 THR A CA 1
ATOM 2391 C C . THR A 1 312 ? 23.040 14.847 20.244 1.00 38.85 302 THR A C 1
ATOM 2392 O O . THR A 1 312 ? 23.738 14.776 19.240 1.00 37.92 302 THR A O 1
ATOM 2396 N N . PRO A 1 313 ? 23.441 15.486 21.357 1.00 38.27 303 PRO A N 1
ATOM 2397 C CA . PRO A 1 313 ? 24.804 16.015 21.411 1.00 37.36 303 PRO A CA 1
ATOM 2398 C C . PRO A 1 313 ? 25.854 14.926 21.173 1.00 37.14 303 PRO A C 1
ATOM 2399 O O . PRO A 1 313 ? 25.632 13.755 21.520 1.00 37.60 303 PRO A O 1
ATOM 2403 N N . ASP A 1 314 ? 26.973 15.318 20.568 1.00 35.66 304 ASP A N 1
ATOM 2404 C CA . ASP A 1 314 ? 28.098 14.426 20.316 1.00 35.83 304 ASP A CA 1
ATOM 2405 C C . ASP A 1 314 ? 29.280 14.892 21.186 1.00 35.22 304 ASP A C 1
ATOM 2406 O O . ASP A 1 314 ? 30.060 15.748 20.767 1.00 34.51 304 ASP A O 1
ATOM 2411 N N . PRO A 1 315 ? 29.390 14.358 22.424 1.00 35.74 305 PRO A N 1
ATOM 2412 C CA . PRO A 1 315 ? 30.399 14.852 23.374 1.00 35.30 305 PRO A CA 1
ATOM 2413 C C . PRO A 1 315 ? 31.831 14.770 22.848 1.00 34.82 305 PRO A C 1
ATOM 2414 O O . PRO A 1 315 ? 32.604 15.718 23.011 1.00 34.21 305 PRO A O 1
ATOM 2418 N N . ASP A 1 316 ? 32.187 13.666 22.200 1.00 34.73 306 ASP A N 1
ATOM 2419 C CA . ASP A 1 316 ? 33.551 13.551 21.705 1.00 34.51 306 ASP A CA 1
ATOM 2420 C C . ASP A 1 316 ? 33.873 14.616 20.649 1.00 33.31 306 ASP A C 1
ATOM 2421 O O . ASP A 1 316 ? 34.971 15.180 20.658 1.00 32.91 306 ASP A O 1
ATOM 2426 N N . ALA A 1 317 ? 32.913 14.895 19.766 1.00 32.25 307 ALA A N 1
ATOM 2427 C CA . ALA A 1 317 ? 33.099 15.911 18.726 1.00 31.71 307 ALA A CA 1
ATOM 2428 C C . ALA A 1 317 ? 33.275 17.287 19.364 1.00 31.14 307 ALA A C 1
ATOM 2429 O O . ALA A 1 317 ? 34.118 18.064 18.927 1.00 30.56 307 ALA A O 1
ATOM 2431 N N . VAL A 1 318 ? 32.503 17.570 20.414 1.00 31.13 308 VAL A N 1
ATOM 2432 C CA . VAL A 1 318 ? 32.689 18.814 21.166 1.00 31.41 308 VAL A CA 1
ATOM 2433 C C . VAL A 1 318 ? 34.100 18.864 21.774 1.00 31.72 308 VAL A C 1
ATOM 2434 O O . VAL A 1 318 ? 34.792 19.877 21.655 1.00 31.19 308 VAL A O 1
ATOM 2438 N N . LYS A 1 319 ? 34.524 17.768 22.410 1.00 32.66 309 LYS A N 1
ATOM 2439 C CA . LYS A 1 319 ? 35.872 17.694 22.983 1.00 33.25 309 LYS A CA 1
ATOM 2440 C C . LYS A 1 319 ? 36.957 17.934 21.932 1.00 33.16 309 LYS A C 1
ATOM 2441 O O . LYS A 1 319 ? 37.896 18.695 22.172 1.00 32.62 309 LYS A O 1
ATOM 2447 N N . ARG A 1 320 ? 36.826 17.281 20.775 1.00 33.42 310 ARG A N 1
ATOM 2448 C CA . ARG A 1 320 ? 37.800 17.452 19.690 1.00 34.12 310 ARG A CA 1
ATOM 2449 C C . ARG A 1 320 ? 37.945 18.927 19.295 1.00 33.41 310 ARG A C 1
ATOM 2450 O O . ARG A 1 320 ? 39.060 19.455 19.242 1.00 33.86 310 ARG A O 1
ATOM 2458 N N . ILE A 1 321 ? 36.824 19.597 19.054 1.00 32.81 311 ILE A N 1
ATOM 2459 C CA . ILE A 1 321 ? 36.840 21.025 18.715 1.00 32.01 311 ILE A CA 1
ATOM 2460 C C . ILE A 1 321 ? 37.456 21.892 19.832 1.00 32.17 311 ILE A C 1
ATOM 2461 O O . ILE A 1 321 ? 38.444 22.604 19.603 1.00 32.25 311 ILE A O 1
ATOM 2466 N N . LEU A 1 322 ? 36.892 21.823 21.037 1.00 31.79 312 LEU A N 1
ATOM 2467 C CA . LEU A 1 322 ? 37.308 22.715 22.121 1.00 32.26 312 LEU A CA 1
ATOM 2468 C C . LEU A 1 322 ? 38.648 22.346 22.752 1.00 33.07 312 LEU A C 1
ATOM 2469 O O . LEU A 1 322 ? 39.555 23.180 22.829 1.00 33.39 312 LEU A O 1
ATOM 2474 N N . VAL A 1 323 ? 38.771 21.104 23.207 1.00 33.37 313 VAL A N 1
ATOM 2475 C CA . VAL A 1 323 ? 39.985 20.679 23.901 1.00 34.49 313 VAL A CA 1
ATOM 2476 C C . VAL A 1 323 ? 41.151 20.463 22.932 1.00 35.01 313 VAL A C 1
ATOM 2477 O O . VAL A 1 323 ? 42.182 21.112 23.067 1.00 35.49 313 VAL A O 1
ATOM 2481 N N . ASP A 1 324 ? 40.991 19.572 21.958 1.00 35.28 314 ASP A N 1
ATOM 2482 C CA . ASP A 1 324 ? 42.118 19.185 21.096 1.00 36.34 314 ASP A CA 1
ATOM 2483 C C . ASP A 1 324 ? 42.557 20.299 20.148 1.00 36.64 314 ASP A C 1
ATOM 2484 O O . ASP A 1 324 ? 43.741 20.607 20.054 1.00 36.92 314 ASP A O 1
ATOM 2489 N N . GLU A 1 325 ? 41.599 20.913 19.472 1.00 36.77 315 GLU A N 1
ATOM 2490 C CA . GLU A 1 325 ? 41.904 21.934 18.475 1.00 37.52 315 GLU A CA 1
ATOM 2491 C C . GLU A 1 325 ? 42.109 23.328 19.068 1.00 37.47 315 GLU A C 1
ATOM 2492 O O . GLU A 1 325 ? 42.816 24.152 18.472 1.00 37.90 315 GLU A O 1
ATOM 2498 N N . HIS A 1 326 ? 41.495 23.601 20.221 1.00 36.67 316 HIS A N 1
ATOM 2499 C CA . HIS A 1 326 ? 41.516 24.958 20.776 1.00 36.35 316 HIS A CA 1
ATOM 2500 C C . HIS A 1 326 ? 41.963 25.074 22.239 1.00 36.78 316 HIS A C 1
ATOM 2501 O O . HIS A 1 326 ? 41.835 26.137 22.867 1.00 36.41 316 HIS A O 1
ATOM 2508 N N . ASP A 1 327 ? 42.482 23.969 22.770 1.00 37.22 317 ASP A N 1
ATOM 2509 C CA . ASP A 1 327 ? 43.189 23.947 24.058 1.00 38.15 317 ASP A CA 1
ATOM 2510 C C . ASP A 1 327 ? 42.360 24.361 25.275 1.00 37.77 317 ASP A C 1
ATOM 2511 O O . ASP A 1 327 ? 42.915 24.835 26.269 1.00 38.21 317 ASP A O 1
ATOM 2516 N N . PHE A 1 328 ? 41.040 24.173 25.199 1.00 36.78 318 PHE A N 1
ATOM 2517 C CA . PHE A 1 328 ? 40.157 24.365 26.355 1.00 36.80 318 PHE A CA 1
ATOM 2518 C C . PHE A 1 328 ? 40.485 23.302 27.396 1.00 37.40 318 PHE A C 1
ATOM 2519 O O . PHE A 1 328 ? 40.993 22.229 27.058 1.00 37.39 318 PHE A O 1
ATOM 2527 N N . SER A 1 329 ? 40.173 23.585 28.655 1.00 37.79 319 SER A N 1
ATOM 2528 C CA . SER A 1 329 ? 40.420 22.627 29.729 1.00 38.76 319 SER A CA 1
ATOM 2529 C C . SER A 1 329 ? 39.531 21.387 29.608 1.00 38.52 319 SER A C 1
ATOM 2530 O O . SER A 1 329 ? 38.305 21.503 29.553 1.00 37.86 319 SER A O 1
ATOM 2533 N N . ILE A 1 330 ? 40.153 20.206 29.612 1.00 38.47 320 ILE A N 1
ATOM 2534 C CA . ILE A 1 330 ? 39.415 18.946 29.518 1.00 38.19 320 ILE A CA 1
ATOM 2535 C C . ILE A 1 330 ? 38.447 18.740 30.695 1.00 38.54 320 ILE A C 1
ATOM 2536 O O . ILE A 1 330 ? 37.334 18.239 30.509 1.00 37.68 320 ILE A O 1
ATOM 2541 N N . ASP A 1 331 ? 38.874 19.143 31.894 1.00 39.23 321 ASP A N 1
ATOM 2542 C CA . ASP A 1 331 ? 38.036 19.076 33.088 1.00 40.14 321 ASP A CA 1
ATOM 2543 C C . ASP A 1 331 ? 36.794 19.945 32.932 1.00 39.24 321 ASP A C 1
ATOM 2544 O O . ASP A 1 331 ? 35.664 19.471 33.109 1.00 38.87 321 ASP A O 1
ATOM 2549 N N . ARG A 1 332 ? 37.010 21.215 32.590 1.00 38.60 322 ARG A N 1
ATOM 2550 C CA . ARG A 1 332 ? 35.906 22.158 32.459 1.00 38.34 322 ARG A CA 1
ATOM 2551 C C . ARG A 1 332 ? 34.936 21.748 31.351 1.00 36.77 322 ARG A C 1
ATOM 2552 O O . ARG A 1 332 ? 33.719 21.778 31.550 1.00 36.29 322 ARG A O 1
ATOM 2560 N N . VAL A 1 333 ? 35.475 21.324 30.207 1.00 35.54 323 VAL A N 1
ATOM 2561 C CA . VAL A 1 333 ? 34.631 20.900 29.091 1.00 34.41 323 VAL A CA 1
ATOM 2562 C C . VAL A 1 333 ? 33.855 19.618 29.423 1.00 34.78 323 VAL A C 1
ATOM 2563 O O . VAL A 1 333 ? 32.647 19.539 29.179 1.00 34.56 323 VAL A O 1
ATOM 2567 N N . SER A 1 334 ? 34.540 18.627 29.991 1.00 35.64 324 SER A N 1
ATOM 2568 C CA . SER A 1 334 ? 33.885 17.361 30.363 1.00 36.02 324 SER A CA 1
ATOM 2569 C C . SER A 1 334 ? 32.763 17.541 31.394 1.00 36.78 324 SER A C 1
ATOM 2570 O O . SER A 1 334 ? 31.670 16.997 31.224 1.00 36.74 324 SER A O 1
ATOM 2573 N N . THR A 1 335 ? 33.044 18.301 32.456 1.00 37.12 325 THR A N 1
ATOM 2574 C CA . THR A 1 335 ? 32.043 18.626 33.481 1.00 37.66 325 THR A CA 1
ATOM 2575 C C . THR A 1 335 ? 30.816 19.322 32.860 1.00 37.22 325 THR A C 1
ATOM 2576 O O . THR A 1 335 ? 29.677 18.932 33.126 1.00 37.03 325 THR A O 1
ATOM 2580 N N . ALA A 1 336 ? 31.054 20.330 32.016 1.00 36.46 326 ALA A N 1
ATOM 2581 C CA . ALA A 1 336 ? 29.953 21.028 31.349 1.00 35.94 326 ALA A CA 1
ATOM 2582 C C . ALA A 1 336 ? 29.142 20.085 30.454 1.00 35.94 326 ALA A C 1
ATOM 2583 O O . ALA A 1 336 ? 27.910 20.134 30.454 1.00 35.62 326 ALA A O 1
ATOM 2585 N N . LEU A 1 337 ? 29.832 19.232 29.694 1.00 35.69 327 LEU A N 1
ATOM 2586 C CA . LEU A 1 337 ? 29.154 18.254 28.838 1.00 35.91 327 LEU A CA 1
ATOM 2587 C C . LEU A 1 337 ? 28.269 17.282 29.638 1.00 37.44 327 LEU A C 1
ATOM 2588 O O . LEU A 1 337 ? 27.138 16.994 29.236 1.00 37.11 327 LEU A O 1
ATOM 2593 N N . GLU A 1 338 ? 28.784 16.792 30.765 1.00 38.92 328 GLU A N 1
ATOM 2594 C CA . GLU A 1 338 ? 28.000 15.952 31.677 1.00 41.15 328 GLU A CA 1
ATOM 2595 C C . GLU A 1 338 ? 26.665 16.614 32.007 1.00 41.48 328 GLU A C 1
ATOM 2596 O O . GLU A 1 338 ? 25.604 16.002 31.859 1.00 42.09 328 GLU A O 1
ATOM 2602 N N . ARG A 1 339 ? 26.723 17.868 32.448 1.00 41.59 329 ARG A N 1
ATOM 2603 C CA . ARG A 1 339 ? 25.515 18.623 32.779 1.00 42.04 329 ARG A CA 1
ATOM 2604 C C . ARG A 1 339 ? 24.661 18.901 31.544 1.00 40.65 329 ARG A C 1
ATOM 2605 O O . ARG A 1 339 ? 23.436 18.777 31.591 1.00 40.54 329 ARG A O 1
ATOM 2613 N N . TYR A 1 340 ? 25.314 19.250 30.437 1.00 39.10 330 TYR A N 1
ATOM 2614 C CA . TYR A 1 340 ? 24.601 19.601 29.218 1.00 38.02 330 TYR A CA 1
ATOM 2615 C C . TYR A 1 340 ? 23.789 18.443 28.651 1.00 38.63 330 TYR A C 1
ATOM 2616 O O . TYR A 1 340 ? 22.631 18.636 28.280 1.00 38.33 330 TYR A O 1
ATOM 2625 N N . VAL A 1 341 ? 24.380 17.249 28.585 1.00 39.35 331 VAL A N 1
ATOM 2626 C CA . VAL A 1 341 ? 23.655 16.094 28.036 1.00 40.76 331 VAL A CA 1
ATOM 2627 C C . VAL A 1 341 ? 22.414 15.742 28.870 1.00 42.27 331 VAL A C 1
ATOM 2628 O O . VAL A 1 341 ? 21.365 15.397 28.319 1.00 42.25 331 VAL A O 1
ATOM 2632 N N . LYS A 1 342 ? 22.530 15.861 30.190 1.00 43.87 332 LYS A N 1
ATOM 2633 C CA . LYS A 1 342 ? 21.390 15.621 31.076 1.00 45.95 332 LYS A CA 1
ATOM 2634 C C . LYS A 1 342 ? 20.280 16.639 30.838 1.00 45.82 332 LYS A C 1
ATOM 2635 O O . LYS A 1 342 ? 19.121 16.267 30.641 1.00 45.99 332 LYS A O 1
ATOM 2641 N N . ALA A 1 343 ? 20.647 17.918 30.815 1.00 45.81 333 ALA A N 1
ATOM 2642 C CA . ALA A 1 343 ? 19.674 18.983 30.594 1.00 46.03 333 ALA A CA 1
ATOM 2643 C C . ALA A 1 343 ? 19.045 18.890 29.198 1.00 46.07 333 ALA A C 1
ATOM 2644 O O . ALA A 1 343 ? 17.860 19.172 29.034 1.00 45.89 333 ALA A O 1
ATOM 2646 N N . PHE A 1 344 ? 19.833 18.468 28.205 1.00 46.26 334 PHE A N 1
ATOM 2647 C CA . PHE A 1 344 ? 19.337 18.284 26.834 1.00 46.66 334 PHE A CA 1
ATOM 2648 C C . PHE A 1 344 ? 18.241 17.221 26.784 1.00 48.01 334 PHE A C 1
ATOM 2649 O O . PHE A 1 344 ? 17.188 17.430 26.191 1.00 47.50 334 PHE A O 1
ATOM 2657 N N . LYS A 1 345 ? 18.522 16.079 27.402 1.00 50.00 335 LYS A N 1
ATOM 2658 C CA . LYS A 1 345 ? 17.592 14.957 27.487 1.00 52.55 335 LYS A CA 1
ATOM 2659 C C . LYS A 1 345 ? 16.281 15.367 28.182 1.00 53.79 335 LYS A C 1
ATOM 2660 O O . LYS A 1 345 ? 15.200 14.995 27.734 1.00 54.15 335 LYS A O 1
ATOM 2666 N N . GLU A 1 346 ? 16.391 16.155 29.252 1.00 54.94 336 GLU A N 1
ATOM 2667 C CA . GLU A 1 346 ? 15.232 16.578 30.045 1.00 56.87 336 GLU A CA 1
ATOM 2668 C C . GLU A 1 346 ? 14.416 17.704 29.397 1.00 56.60 336 GLU A C 1
ATOM 2669 O O . GLU A 1 346 ? 13.183 17.651 29.389 1.00 56.80 336 GLU A O 1
ATOM 2675 N N . ASN A 1 347 ? 15.106 18.711 28.860 1.00 56.24 337 ASN A N 1
ATOM 2676 C CA . ASN A 1 347 ? 14.456 19.939 28.383 1.00 56.50 337 ASN A CA 1
ATOM 2677 C C . ASN A 1 347 ? 14.107 19.965 26.899 1.00 56.61 337 ASN A C 1
ATOM 2678 O O . ASN A 1 347 ? 13.189 20.675 26.486 1.00 56.35 337 ASN A O 1
ATOM 2683 N N . ILE A 1 348 ? 14.845 19.202 26.101 1.00 57.29 338 ILE A N 1
ATOM 2684 C CA . ILE A 1 348 ? 14.635 19.180 24.653 1.00 57.81 338 ILE A CA 1
ATOM 2685 C C . ILE A 1 348 ? 13.989 17.865 24.205 1.00 59.10 338 ILE A C 1
ATOM 2686 O O . ILE A 1 348 ? 13.083 17.875 23.369 1.00 59.16 338 ILE A O 1
ATOM 2691 N N . ARG A 1 349 ? 14.455 16.749 24.775 1.00 60.58 339 ARG A N 1
ATOM 2692 C CA . ARG A 1 349 ? 13.743 15.453 24.747 1.00 62.35 339 ARG A CA 1
ATOM 2693 C C . ARG A 1 349 ? 14.709 14.274 24.701 1.00 62.63 339 ARG A C 1
ATOM 2694 O O . ARG A 1 349 ? 15.635 14.255 23.889 1.00 62.29 339 ARG A O 1
#

Nearest PDB structures (foldseek):
  3ory-assembly1_A  TM=1.003E+00  e=2.909E-67  Desulfurococcus amylolyticus
  1b43-assembly1_B  TM=8.066E-01  e=3.197E-37  Pyrococcus furiosus
  1mc8-assembly1_B  TM=8.093E-01  e=3.982E-32  Pyrococcus horikoshii
  5k97-assembly1_A  TM=8.067E-01  e=2.182E-30  Homo sapiens
  3q8l-assembly1_A  TM=8.003E-01  e=2.307E-30  Homo sapiens